Protein AF-0000000080838861 (afdb_homodimer)

Solvent-accessible surface area (backbone atoms only — not comparable to full-atom values): 14571 Å² total; per-residue (Å²): 122,28,62,62,46,69,71,53,50,50,55,51,63,45,64,79,48,89,88,51,95,32,28,36,65,26,35,39,19,26,28,39,94,88,62,34,27,37,66,49,78,36,60,57,36,41,84,70,54,59,41,30,36,32,30,61,34,64,71,73,43,66,65,53,54,21,37,75,73,62,28,35,34,16,38,34,40,64,42,77,89,74,45,32,35,37,32,34,33,30,46,51,44,83,26,75,56,59,70,61,22,53,50,42,46,61,65,23,63,98,74,53,73,78,48,64,28,18,36,44,33,41,38,55,40,36,25,34,46,32,71,62,96,59,38,68,37,74,73,102,122,28,63,62,45,71,71,52,51,50,55,51,62,44,65,79,49,89,90,50,95,36,28,34,65,25,35,40,20,25,27,40,94,88,61,34,29,37,64,48,77,35,60,57,34,40,82,69,54,57,42,29,37,34,30,60,34,65,71,72,43,67,65,54,51,21,36,75,72,63,28,34,35,17,40,33,40,63,43,77,92,72,46,31,34,38,32,32,33,29,46,51,45,82,26,76,57,59,70,62,21,54,51,42,46,60,66,23,62,97,75,52,72,77,48,65,28,18,37,44,34,38,38,56,39,36,24,34,47,30,70,63,95,59,37,69,37,75,73,103

Foldseek 3Di:
DQWQDPVQQCQFQCAPDPPQLTRWWKKKWWAAPVRDIDIDTFSQWDDPDGFKIKGFAAPCDRRVVRLVVPIKMKMKTDDPVQQWIKIFIFHKDWAQDDDQLVVNQVSCVPPHDRGRTMMMTGGDWMAICRPDPRHGPTDD/DQWQDPVQQCQFQCAPDPPQLTRWWKKKWWAAPVRDIDIDIFSQWDDPDGFKIKGFAAPCDRRVVRLVVPIKMKMKTDDPVQQWIKIFIFHKDWAQDDDQLVVNQVSCVPPHDRGNTMMMTGGDWMAICRPDPRHGPTDD

Sequence (280 aa):
MAKLTDAIKDLILNPVKEGAWTAQLGWIATVREDGAPNIGPKRSCRIYDDATLIWNENTAGEIMKDIERGSKVAVAFANWDKLDGYRFVGTAEVHKEGKYYDEVVEWAKGKMGAPKAAIVFHIEEVYTLKSGPNAGKRIDMAKLTDAIKDLILNPVKEGAWTAQLGWIATVREDGAPNIGPKRSCRIYDDATLIWNENTAGEIMKDIERGSKVAVAFANWDKLDGYRFVGTAEVHKEGKYYDEVVEWAKGKMGAPKAAIVFHIEEVYTLKSGPNAGKRID

Organism: Fusobacterium vincentii (NCBI:txid155615)

Secondary structure (DSSP, 8-state):
-----HHHHHHHTS-SSTT-SSSS-EEEEEE-TTS-EEEEEETT-EEEETTEEEEEESS--HHHHHHHTT--EEEEEEETTTTEEEEEEEEEEEESSSHHHHHHHHHHTTTSSPPSEEEEEEEEEEEE--SSTTTT-B--/-----HHHHHHHTS--STT-SSSS-EEEEEE-TTS-EEEEEETT-EEEETTEEEEEE-S--HHHHHHHTT--EEEEEEETTTTEEEEEEEEEEEESSSHHHHHHHHHHTTTSSPPSEEEEEEEEEEEE--SSTTTT-B--

Structure (mmCIF, N/CA/C/O backbone):
data_AF-0000000080838861-model_v1
#
loop_
_entity.id
_entity.typ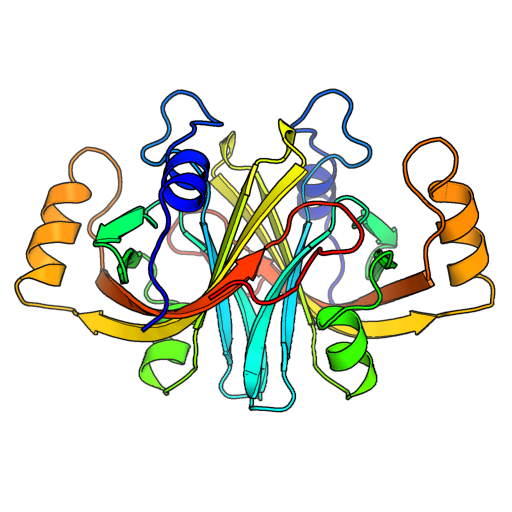e
_entity.pdbx_description
1 polymer "Pyridoxamine 5'-phosphate oxidase family protein"
#
loop_
_atom_site.group_PDB
_atom_site.id
_atom_site.type_symbol
_atom_site.label_atom_id
_atom_site.label_alt_id
_atom_site.label_comp_id
_atom_site.label_asym_id
_atom_site.label_entity_id
_atom_site.label_seq_id
_atom_site.pdbx_PDB_ins_code
_atom_site.Cartn_x
_atom_site.Cartn_y
_atom_site.Cartn_z
_atom_site.occupancy
_atom_site.B_iso_or_equiv
_atom_site.auth_seq_id
_atom_site.auth_comp_id
_atom_site.auth_asym_id
_atom_site.auth_atom_id
_atom_site.pdbx_PDB_model_num
ATOM 1 N N . MET A 1 1 ? -20.797 11.898 1.152 1 65.44 1 MET A N 1
ATOM 2 C CA . MET A 1 1 ? -19.375 11.703 1.479 1 65.44 1 MET A CA 1
ATOM 3 C C . MET A 1 1 ? -19.188 10.453 2.338 1 65.44 1 MET A C 1
ATOM 5 O O . MET A 1 1 ? -19.969 10.211 3.262 1 65.44 1 MET A O 1
ATOM 9 N N . ALA A 1 2 ? -18.281 9.516 1.866 1 80.88 2 ALA A N 1
ATOM 10 C CA . ALA A 1 2 ? -18.078 8.289 2.637 1 80.88 2 ALA A CA 1
ATOM 11 C C . ALA A 1 2 ? -17.453 8.586 3.996 1 80.88 2 ALA A C 1
ATOM 13 O O . ALA A 1 2 ? -16.609 9.484 4.113 1 80.88 2 ALA A O 1
ATOM 14 N N . LYS A 1 3 ? -18.109 8.023 4.992 1 87.25 3 LYS A N 1
ATOM 15 C CA . LYS A 1 3 ? -17.641 8.297 6.344 1 87.25 3 LYS A CA 1
ATOM 16 C C . LYS A 1 3 ? -17 7.051 6.961 1 87.25 3 LYS A C 1
ATOM 18 O O . LYS A 1 3 ? -17.391 5.926 6.637 1 87.25 3 LYS A O 1
ATOM 23 N N . LEU A 1 4 ? -16.109 7.391 7.91 1 95.94 4 LEU A N 1
ATOM 24 C CA . LEU A 1 4 ? -15.5 6.324 8.695 1 95.94 4 LEU A CA 1
ATOM 25 C C . LEU A 1 4 ? -16.484 5.773 9.719 1 95.94 4 LEU A C 1
ATOM 27 O O . LEU A 1 4 ? -16.859 6.473 10.664 1 95.94 4 LEU A O 1
ATOM 31 N N . THR A 1 5 ? -16.859 4.578 9.539 1 95.38 5 THR A N 1
ATOM 32 C CA . THR A 1 5 ? -17.719 3.916 10.508 1 95.38 5 THR A CA 1
ATOM 33 C C . THR A 1 5 ? -16.938 3.555 11.766 1 95.38 5 THR A C 1
ATOM 35 O O . THR A 1 5 ? -15.711 3.637 11.789 1 95.38 5 THR A O 1
ATOM 38 N N . ASP A 1 6 ? -17.672 3.15 12.773 1 95.75 6 ASP A N 1
ATOM 39 C CA . ASP A 1 6 ? -17.016 2.729 14.008 1 95.75 6 ASP A CA 1
ATOM 40 C C . ASP A 1 6 ? -16.109 1.527 13.766 1 95.75 6 ASP A C 1
ATOM 42 O O . ASP A 1 6 ? -15.023 1.435 14.352 1 95.75 6 ASP A O 1
ATOM 46 N N . ALA A 1 7 ? -16.547 0.617 12.938 1 94.75 7 ALA A N 1
ATOM 47 C CA . ALA A 1 7 ? -15.75 -0.564 12.625 1 94.75 7 ALA A CA 1
ATOM 48 C C . ALA A 1 7 ? -14.43 -0.172 11.969 1 94.75 7 ALA A C 1
ATOM 50 O O . ALA A 1 7 ? -13.383 -0.751 12.273 1 94.75 7 ALA A O 1
ATOM 51 N N . ILE A 1 8 ? -14.492 0.825 11.102 1 96.94 8 ILE A N 1
ATOM 52 C CA . ILE A 1 8 ? -13.305 1.302 10.414 1 96.94 8 ILE A CA 1
ATOM 53 C C . ILE A 1 8 ? -12.359 1.977 11.406 1 96.94 8 ILE A C 1
ATOM 55 O O . ILE A 1 8 ? -11.164 1.672 11.445 1 96.94 8 ILE A O 1
ATOM 59 N N . LYS A 1 9 ? -12.93 2.867 12.188 1 97.5 9 LYS A N 1
ATOM 60 C CA . LYS A 1 9 ? -12.117 3.559 13.18 1 97.5 9 LYS A CA 1
ATOM 61 C C . LYS A 1 9 ? -11.477 2.57 14.148 1 97.5 9 LYS A C 1
ATOM 63 O O . LYS A 1 9 ? -10.305 2.709 14.5 1 97.5 9 LYS A O 1
ATOM 68 N N . ASP A 1 10 ? -12.266 1.549 14.562 1 96.25 10 ASP A N 1
ATOM 69 C CA . ASP A 1 10 ? -11.758 0.53 15.484 1 96.25 10 ASP A CA 1
ATOM 70 C C . ASP A 1 10 ? -10.547 -0.185 14.898 1 96.25 10 ASP A C 1
ATOM 72 O O . ASP A 1 10 ? -9.57 -0.449 15.602 1 96.25 10 ASP A O 1
ATOM 76 N N . LEU A 1 11 ? -10.609 -0.462 13.648 1 96.12 11 LEU A N 1
ATOM 77 C CA . LEU A 1 11 ? -9.5 -1.167 13.008 1 96.12 11 LEU A CA 1
ATOM 78 C C . LEU A 1 11 ? -8.266 -0.274 12.93 1 96.12 11 LEU A C 1
ATOM 80 O O . LEU A 1 11 ? -7.164 -0.701 13.266 1 96.12 11 LEU A O 1
ATOM 84 N N . ILE A 1 12 ? -8.477 0.98 12.477 1 96.62 12 ILE A N 1
ATOM 85 C CA . ILE A 1 12 ? -7.359 1.898 12.289 1 96.62 12 ILE A CA 1
ATOM 86 C C . ILE A 1 12 ? -6.68 2.178 13.625 1 96.62 12 ILE A C 1
ATOM 88 O O . ILE A 1 12 ? -5.457 2.316 13.695 1 96.62 12 ILE A O 1
ATOM 92 N N . LEU A 1 13 ? -7.453 2.107 14.703 1 95.38 13 LEU A N 1
ATOM 93 C CA . LEU A 1 13 ? -6.953 2.486 16.016 1 95.38 13 LEU A CA 1
ATOM 94 C C . LEU A 1 13 ? -6.48 1.261 16.797 1 95.38 13 LEU A C 1
ATOM 96 O O . LEU A 1 13 ? -6 1.383 17.922 1 95.38 13 LEU A O 1
ATOM 100 N N . ASN A 1 14 ? -6.613 0.073 16.234 1 94.25 14 ASN A N 1
ATOM 101 C CA . ASN A 1 14 ? -6.117 -1.143 16.875 1 94.25 14 ASN A CA 1
ATOM 102 C C . ASN A 1 14 ? -4.613 -1.306 16.672 1 94.25 14 ASN A C 1
ATOM 104 O O . ASN A 1 14 ? -4.156 -1.628 15.57 1 94.25 14 ASN A O 1
ATOM 108 N N . PRO A 1 15 ? -3.883 -1.155 17.75 1 91.44 15 PRO A N 1
ATOM 109 C CA . PRO A 1 15 ? -2.428 -1.162 17.578 1 91.44 15 PRO A CA 1
ATOM 110 C C . PRO A 1 15 ? -1.883 -2.535 17.188 1 91.44 15 PRO A C 1
ATOM 112 O O . PRO A 1 15 ? -2.326 -3.553 17.734 1 91.44 15 PRO A O 1
ATOM 115 N N . VAL A 1 16 ? -0.925 -2.477 16.25 1 86.44 16 VAL A N 1
ATOM 116 C CA . VAL A 1 16 ? -0.304 -3.727 15.82 1 86.44 16 VAL A CA 1
ATOM 117 C C . VAL A 1 16 ? 1.189 -3.697 16.141 1 86.44 16 VAL A C 1
ATOM 119 O O . VAL A 1 16 ? 1.889 -4.695 15.953 1 86.44 16 VAL A O 1
ATOM 122 N N . LYS A 1 17 ? 1.625 -2.535 16.641 1 85.94 17 LYS A N 1
ATOM 123 C CA . LYS A 1 17 ? 3.025 -2.35 17.016 1 85.94 17 LYS A CA 1
ATOM 124 C C . LYS A 1 17 ? 3.154 -1.522 18.297 1 85.94 17 LYS A C 1
ATOM 126 O O . LYS A 1 17 ? 2.684 -0.385 18.344 1 85.94 17 LYS A O 1
ATOM 131 N N . GLU A 1 18 ? 3.836 -2.143 19.156 1 85.06 18 GLU A N 1
ATOM 132 C CA . GLU A 1 18 ? 4.051 -1.436 20.406 1 85.06 18 GLU A CA 1
ATOM 133 C C . GLU A 1 18 ? 4.953 -0.22 20.219 1 85.06 18 GLU A C 1
ATOM 135 O O . GLU A 1 18 ? 5.965 -0.298 19.516 1 85.06 18 GLU A O 1
ATOM 140 N N . GLY A 1 19 ? 4.496 0.902 20.734 1 85.56 19 GLY A N 1
ATOM 141 C CA . GLY A 1 19 ? 5.344 2.082 20.734 1 85.56 19 GLY A CA 1
ATOM 142 C C . GLY A 1 19 ? 5.207 2.914 19.469 1 85.56 19 GLY A C 1
ATOM 143 O O . GLY A 1 19 ? 5.809 3.982 19.344 1 85.56 19 GLY A O 1
ATOM 144 N N . ALA A 1 20 ? 4.43 2.381 18.578 1 88.69 20 ALA A N 1
ATOM 145 C CA . ALA A 1 20 ? 4.238 3.139 17.344 1 88.69 20 ALA A CA 1
ATOM 146 C C . ALA A 1 20 ? 3.396 4.387 17.594 1 88.69 20 ALA A C 1
ATOM 148 O O . ALA A 1 20 ? 2.533 4.398 18.469 1 88.69 20 ALA A O 1
ATOM 149 N N . TRP A 1 21 ? 3.66 5.453 16.734 1 89.56 21 TRP A N 1
ATOM 150 C CA . TRP A 1 21 ? 2.965 6.73 16.875 1 89.56 21 TRP A CA 1
ATOM 151 C C . TRP A 1 21 ? 1.509 6.605 16.438 1 89.56 21 TRP A C 1
ATOM 153 O O . TRP A 1 21 ? 0.652 7.367 16.891 1 89.56 21 TRP A O 1
ATOM 163 N N . THR A 1 22 ? 1.341 5.707 15.469 1 90.19 22 THR A N 1
ATOM 164 C CA . THR A 1 22 ? 0.002 5.363 15 1 90.19 22 THR A CA 1
ATOM 165 C C . THR A 1 22 ? -0.257 3.865 15.156 1 90.19 22 THR A C 1
ATOM 167 O O . THR A 1 22 ? 0.682 3.078 15.289 1 90.19 22 THR A O 1
ATOM 170 N N . ALA A 1 23 ? -1.536 3.518 15.156 1 90.38 23 ALA A N 1
ATOM 171 C CA . ALA A 1 23 ? -1.93 2.15 15.492 1 90.38 23 ALA A CA 1
ATOM 172 C C . ALA A 1 23 ? -1.695 1.21 14.312 1 90.38 23 ALA A C 1
ATOM 174 O O . ALA A 1 23 ? -1.463 0.014 14.5 1 90.38 23 ALA A O 1
ATOM 175 N N . GLN A 1 24 ? -1.814 1.727 13.094 1 94.12 24 GLN A N 1
ATOM 176 C CA . GLN A 1 24 ? -1.589 0.979 11.859 1 94.12 24 GLN A CA 1
ATOM 177 C C . GLN A 1 24 ? -0.676 1.747 10.906 1 94.12 24 GLN A C 1
ATOM 179 O O . GLN A 1 24 ? -0.604 2.977 10.969 1 94.12 24 GLN A O 1
ATOM 184 N N . LEU A 1 25 ? 0.075 1.014 10.164 1 95.94 25 LEU A N 1
ATOM 185 C CA 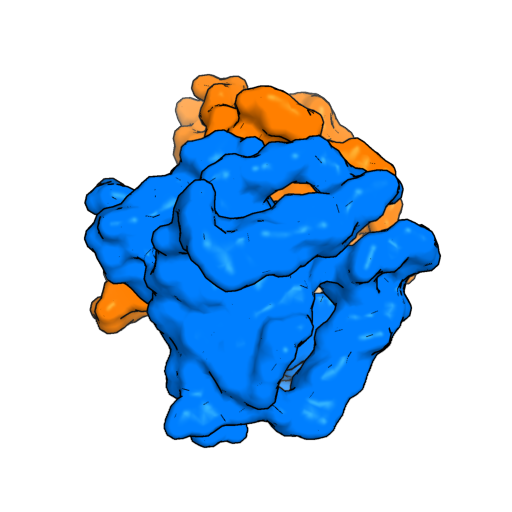. LEU A 1 25 ? 0.827 1.638 9.078 1 95.94 25 LEU A CA 1
ATOM 186 C C . LEU A 1 25 ? -0.084 1.955 7.898 1 95.94 25 LEU A C 1
ATOM 188 O O . LEU A 1 25 ? -0.738 1.061 7.355 1 95.94 25 LEU A O 1
ATOM 192 N N . GLY A 1 26 ? -0.225 3.193 7.555 1 97.88 26 GLY A N 1
ATOM 193 C CA . GLY A 1 26 ? -0.984 3.588 6.379 1 97.88 26 GLY A CA 1
ATOM 194 C C . GLY A 1 26 ? -0.19 3.475 5.094 1 97.88 26 GLY A C 1
ATOM 195 O O . GLY A 1 26 ? 0.998 3.805 5.059 1 97.88 26 GLY A O 1
ATOM 196 N N . TRP A 1 27 ? -0.816 2.988 4.078 1 98.75 27 TRP A N 1
ATOM 197 C CA . TRP A 1 27 ? -0.228 2.912 2.744 1 98.75 27 TRP A CA 1
ATOM 198 C C . TRP A 1 27 ? -0.948 3.846 1.776 1 98.75 27 TRP A C 1
ATOM 200 O O . TRP A 1 27 ? -2.18 3.885 1.742 1 98.75 27 TRP A O 1
ATOM 210 N N . ILE A 1 28 ? -0.148 4.629 1.04 1 98.88 28 ILE A N 1
ATOM 211 C CA . ILE A 1 28 ? -0.683 5.641 0.136 1 98.88 28 ILE A CA 1
ATOM 212 C C . ILE A 1 28 ? -0.301 5.301 -1.303 1 98.88 28 ILE A C 1
ATOM 214 O O . ILE A 1 28 ? 0.853 4.965 -1.583 1 98.88 28 ILE A O 1
ATOM 218 N N . ALA A 1 29 ? -1.287 5.359 -2.166 1 98.94 29 ALA A N 1
ATOM 219 C CA . ALA A 1 29 ? -1.026 5.219 -3.598 1 98.94 29 ALA A CA 1
ATOM 220 C C . ALA A 1 29 ? -1.502 6.453 -4.363 1 98.94 29 ALA A C 1
ATOM 222 O O . ALA A 1 29 ? -2.545 7.023 -4.043 1 98.94 29 ALA A O 1
ATOM 223 N N . THR A 1 30 ? -0.732 6.875 -5.309 1 98.94 30 THR A N 1
ATOM 224 C CA . THR A 1 30 ? -1.047 7.957 -6.238 1 98.94 30 THR A CA 1
ATOM 225 C C . THR A 1 30 ? -0.729 7.543 -7.672 1 98.94 30 THR A C 1
ATOM 227 O O . THR A 1 30 ? -0.265 6.43 -7.918 1 98.94 30 THR A O 1
ATOM 230 N N . VAL A 1 31 ? -1.1 8.398 -8.625 1 98.88 31 VAL A N 1
ATOM 231 C CA . VAL A 1 31 ? -0.756 8.195 -10.031 1 98.88 31 VAL A CA 1
ATOM 232 C C . VAL A 1 31 ? 0.298 9.211 -10.461 1 98.88 31 VAL A C 1
ATOM 234 O O . VAL A 1 31 ? 0.086 10.422 -10.344 1 98.88 31 VAL A O 1
ATOM 237 N N . ARG A 1 32 ? 1.379 8.688 -10.938 1 98.75 32 ARG A N 1
ATOM 238 C CA . ARG A 1 32 ? 2.488 9.516 -11.391 1 98.75 32 ARG A CA 1
ATOM 239 C C . ARG A 1 32 ? 2.111 10.297 -12.648 1 98.75 32 ARG A C 1
ATOM 241 O O . ARG A 1 32 ? 1.1 10 -13.289 1 98.75 32 ARG A O 1
ATOM 248 N N . GLU A 1 33 ? 3.018 11.242 -12.961 1 98 33 GLU A N 1
ATOM 249 C CA . GLU A 1 33 ? 2.854 12.039 -14.172 1 98 33 GLU A CA 1
ATOM 250 C C . GLU A 1 33 ? 2.861 11.148 -15.414 1 98 33 GLU A C 1
ATOM 252 O O . GLU A 1 33 ? 2.139 11.422 -16.375 1 98 33 GLU A O 1
ATOM 257 N N . ASP A 1 34 ? 3.623 10.07 -15.391 1 97.88 34 ASP A N 1
ATOM 258 C CA . ASP A 1 34 ? 3.74 9.195 -16.547 1 97.88 34 ASP A CA 1
ATOM 259 C C . ASP A 1 34 ? 2.607 8.172 -16.594 1 97.88 34 ASP A C 1
ATOM 261 O O . ASP A 1 34 ? 2.607 7.262 -17.422 1 97.88 34 ASP A O 1
ATOM 265 N N . GLY A 1 35 ? 1.682 8.258 -15.609 1 98.06 35 GLY A N 1
ATOM 266 C CA . GLY A 1 35 ? 0.511 7.398 -15.602 1 98.06 35 GLY A CA 1
ATOM 267 C C . GLY A 1 35 ? 0.702 6.141 -14.773 1 98.06 35 GLY A C 1
ATOM 268 O O . GLY A 1 35 ? -0.243 5.375 -14.57 1 98.06 35 GLY A O 1
ATOM 269 N N . ALA A 1 36 ? 1.92 5.902 -14.258 1 98.5 36 ALA A N 1
ATOM 270 C CA . ALA A 1 36 ? 2.188 4.719 -13.445 1 98.5 36 ALA A CA 1
ATOM 271 C C . ALA A 1 36 ? 1.729 4.926 -12.008 1 98.5 36 ALA A C 1
ATOM 273 O O . ALA A 1 36 ? 1.657 6.062 -11.531 1 98.5 36 ALA A O 1
ATOM 274 N N . PRO A 1 37 ? 1.385 3.826 -11.375 1 98.88 37 PRO A N 1
ATOM 275 C CA . PRO A 1 37 ? 1.09 3.957 -9.953 1 98.88 37 PRO A CA 1
ATOM 276 C C . PRO A 1 37 ? 2.34 4.207 -9.109 1 98.88 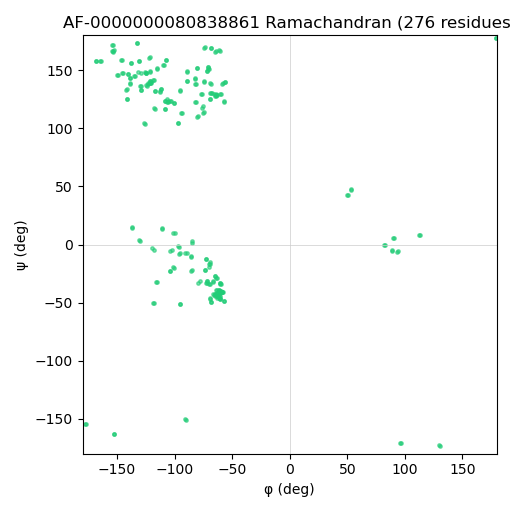37 PRO A C 1
ATOM 278 O O . PRO A 1 37 ? 3.445 3.838 -9.516 1 98.88 37 PRO A O 1
ATOM 281 N N . ASN A 1 38 ? 2.176 4.914 -8.047 1 98.81 38 ASN A N 1
ATOM 282 C CA . ASN A 1 38 ? 3.137 5.086 -6.965 1 98.81 38 ASN A CA 1
ATOM 283 C C . ASN A 1 38 ? 2.562 4.633 -5.625 1 98.81 38 ASN A C 1
ATOM 285 O O . ASN A 1 38 ? 1.348 4.676 -5.422 1 98.81 38 ASN A O 1
ATOM 289 N N . ILE A 1 39 ? 3.428 4.133 -4.75 1 98.88 39 ILE A N 1
ATOM 290 C CA . ILE A 1 39 ? 2.949 3.639 -3.461 1 98.88 39 ILE A CA 1
ATOM 291 C C . ILE A 1 39 ? 4.031 3.828 -2.4 1 98.88 39 ILE A C 1
ATOM 293 O O . ILE A 1 39 ? 5.223 3.705 -2.691 1 98.88 39 ILE A O 1
ATOM 297 N N . GLY A 1 40 ? 3.637 4.098 -1.198 1 98.12 40 GLY A N 1
ATOM 298 C CA . GLY A 1 40 ? 4.555 4.148 -0.072 1 98.12 40 GLY A CA 1
ATOM 299 C C . GLY A 1 40 ? 3.85 4.207 1.27 1 98.12 40 GLY A C 1
ATOM 300 O O . GLY A 1 40 ? 2.686 4.605 1.349 1 98.12 40 GLY A O 1
ATOM 301 N N . PRO A 1 41 ? 4.555 3.816 2.262 1 97.31 41 PRO A N 1
ATOM 302 C CA . PRO A 1 41 ? 3.994 3.865 3.615 1 97.31 41 PRO A CA 1
ATOM 303 C C . PRO A 1 41 ? 4.102 5.25 4.25 1 97.31 41 PRO A C 1
ATOM 305 O O . PRO A 1 41 ? 5.043 5.996 3.961 1 97.31 41 PRO A O 1
ATOM 308 N N . LYS A 1 42 ? 3.088 5.66 5.008 1 96.56 42 LYS A N 1
ATOM 309 C CA . LYS A 1 42 ? 3.09 6.867 5.832 1 96.56 42 LYS A CA 1
ATOM 310 C C . LYS A 1 42 ? 2.732 6.543 7.281 1 96.56 42 LYS A C 1
ATOM 312 O O . LYS A 1 42 ? 1.557 6.379 7.613 1 96.56 42 LYS A O 1
ATOM 317 N N . ARG A 1 43 ? 3.742 6.508 8.211 1 94.81 43 ARG A N 1
ATOM 318 C CA . ARG A 1 43 ? 3.541 6.121 9.609 1 94.81 43 ARG A CA 1
ATOM 319 C C . ARG A 1 43 ? 2.748 7.184 10.359 1 94.81 43 ARG A C 1
ATOM 321 O O . ARG A 1 43 ? 2.254 6.93 11.461 1 94.81 43 ARG A O 1
ATOM 328 N N . SER A 1 44 ? 2.682 8.375 9.781 1 97.12 44 SER A N 1
ATOM 329 C CA . SER A 1 44 ? 1.985 9.469 10.461 1 97.12 44 SER A CA 1
ATOM 330 C C . SER A 1 44 ? 0.517 9.523 10.055 1 97.12 44 SER A C 1
ATOM 332 O O . SER A 1 44 ? -0.248 10.328 10.578 1 97.12 44 SER A O 1
ATOM 334 N N . CYS A 1 45 ? 0.094 8.727 9.078 1 98.31 45 CYS A N 1
ATOM 335 C CA . CYS A 1 45 ? -1.284 8.781 8.602 1 98.31 45 CYS A CA 1
ATOM 336 C C . CYS A 1 45 ? -2.258 8.367 9.695 1 98.31 45 CYS A C 1
ATOM 338 O O . CYS A 1 45 ? -2.072 7.332 10.344 1 98.31 45 CYS A O 1
ATOM 340 N N . ARG A 1 46 ? -3.221 9.242 9.859 1 98.31 46 ARG A N 1
ATOM 341 C CA . ARG A 1 46 ? -4.145 9.023 10.969 1 98.31 46 ARG A CA 1
ATOM 342 C C . ARG A 1 46 ? -5.5 9.664 10.688 1 98.31 46 ARG A C 1
ATOM 344 O O . ARG A 1 46 ? -5.629 10.469 9.766 1 98.31 46 ARG A O 1
ATOM 351 N N . ILE A 1 47 ? -6.473 9.258 11.539 1 98.44 47 ILE A N 1
ATOM 352 C CA . ILE A 1 47 ? -7.812 9.82 11.453 1 98.44 47 ILE A CA 1
ATOM 353 C C . ILE A 1 47 ? -7.797 11.281 11.898 1 98.44 47 ILE A C 1
ATOM 355 O O . ILE A 1 47 ? -7.227 11.609 12.945 1 98.44 47 ILE A O 1
ATOM 359 N N . TYR A 1 48 ? -8.289 12.188 11.031 1 98.31 48 TYR A N 1
ATOM 360 C CA . TYR A 1 48 ? -8.469 13.586 11.406 1 98.31 48 TYR A CA 1
ATOM 361 C C . TYR A 1 48 ? -9.891 13.844 11.875 1 98.31 48 TYR A C 1
ATOM 363 O O . TYR A 1 48 ? -10.102 14.422 12.945 1 98.31 48 TYR A O 1
ATOM 371 N N . ASP A 1 49 ? -10.859 13.422 11.062 1 96.94 49 ASP A N 1
ATOM 372 C CA . ASP A 1 49 ? -12.273 13.414 11.43 1 96.94 49 ASP A CA 1
ATOM 373 C C . ASP A 1 49 ? -13.023 12.328 10.664 1 96.94 49 ASP A C 1
ATOM 375 O O . ASP A 1 49 ? -12.414 11.438 10.062 1 96.94 49 ASP A O 1
ATOM 379 N N . ASP A 1 50 ? -14.359 12.336 10.562 1 95.75 50 ASP A N 1
ATOM 380 C CA . ASP A 1 50 ? -15.164 11.211 10.086 1 95.75 50 ASP A CA 1
ATOM 381 C C . ASP A 1 50 ? -15.008 11.023 8.578 1 95.75 50 ASP A C 1
ATOM 383 O O . ASP A 1 50 ? -15.398 9.992 8.031 1 95.75 50 ASP A O 1
ATOM 387 N N . ALA A 1 51 ? -14.438 11.969 7.883 1 97.38 51 ALA A N 1
ATOM 388 C CA . ALA A 1 51 ? -14.344 11.867 6.426 1 97.38 51 ALA A CA 1
ATOM 389 C C . ALA A 1 51 ? -12.969 12.289 5.934 1 97.38 51 ALA A C 1
ATOM 391 O O . ALA A 1 51 ? -12.781 12.562 4.746 1 97.38 51 ALA A O 1
ATOM 392 N N . THR A 1 52 ? -11.977 12.375 6.918 1 98.25 52 THR A N 1
ATOM 393 C CA . THR A 1 52 ? -10.688 12.953 6.574 1 98.25 52 THR A CA 1
ATOM 394 C C . THR A 1 52 ? -9.555 12.203 7.277 1 98.25 52 THR A C 1
ATOM 396 O O . THR A 1 52 ? -9.664 11.867 8.453 1 98.25 52 THR A O 1
ATOM 399 N N . LEU A 1 53 ? -8.57 11.891 6.57 1 98.69 53 LEU A N 1
ATOM 400 C CA . LEU A 1 53 ? -7.289 11.484 7.125 1 98.69 53 LEU A CA 1
ATOM 401 C C . LEU A 1 53 ? -6.242 12.578 6.941 1 98.69 53 LEU A C 1
ATOM 403 O O . LEU A 1 53 ? -6.398 13.453 6.09 1 98.69 53 LEU A O 1
ATOM 407 N N . ILE A 1 54 ? -5.219 12.531 7.742 1 98.88 54 ILE A N 1
ATOM 408 C CA . ILE A 1 54 ? -4.133 13.5 7.637 1 98.88 54 ILE A CA 1
ATOM 409 C C . ILE A 1 54 ? -2.795 12.797 7.863 1 98.88 54 ILE A C 1
ATOM 411 O O . ILE A 1 54 ? -2.725 11.797 8.586 1 98.88 54 ILE A O 1
ATOM 415 N N . TRP A 1 55 ? -1.699 13.219 7.211 1 98.69 55 TRP A N 1
ATOM 416 C CA . TRP A 1 55 ? -0.362 12.734 7.539 1 98.69 55 TRP A CA 1
ATOM 417 C C . TRP A 1 55 ? 0.679 13.836 7.34 1 98.69 55 TRP A C 1
ATOM 419 O O . TRP A 1 55 ? 0.393 14.859 6.723 1 98.69 55 TRP A O 1
ATOM 429 N N . ASN A 1 56 ? 1.763 13.641 7.996 1 98.44 56 ASN A N 1
ATOM 430 C CA . ASN A 1 56 ? 2.943 14.492 7.852 1 98.44 56 ASN A CA 1
ATOM 431 C C . ASN A 1 56 ? 3.77 14.094 6.629 1 98.44 56 ASN A C 1
ATOM 433 O O . ASN A 1 56 ? 4.16 12.938 6.488 1 98.44 56 ASN A O 1
ATOM 437 N N . GLU A 1 57 ? 3.973 15.07 5.738 1 97.38 57 GLU A N 1
ATOM 438 C CA . GLU A 1 57 ? 4.875 14.836 4.613 1 97.38 57 GLU A CA 1
ATOM 439 C C . GLU A 1 57 ? 6.281 15.336 4.922 1 97.38 57 GLU A C 1
ATOM 441 O O . GLU A 1 57 ? 6.52 16.547 4.992 1 97.38 57 GLU A O 1
ATOM 446 N N . ASN A 1 58 ? 7.211 14.352 5.02 1 94.94 58 ASN A N 1
ATOM 447 C CA . ASN A 1 58 ? 8.555 14.727 5.461 1 94.94 58 ASN A CA 1
ATOM 448 C C . ASN A 1 58 ? 9.539 14.758 4.293 1 94.94 58 ASN A C 1
ATOM 450 O O . ASN A 1 58 ? 10.57 15.422 4.371 1 94.94 58 ASN A O 1
ATOM 454 N N . THR A 1 59 ? 9.258 14.062 3.234 1 93 59 THR A N 1
ATOM 455 C CA . THR A 1 59 ? 10.234 13.914 2.164 1 93 59 THR A CA 1
ATOM 456 C C . THR A 1 59 ? 9.922 14.859 1.009 1 93 59 THR A C 1
ATOM 458 O O . THR A 1 59 ? 10.805 15.18 0.209 1 93 59 THR A O 1
ATOM 461 N N . ALA A 1 60 ? 8.727 15.336 0.907 1 95.19 60 ALA A N 1
ATOM 462 C CA . ALA A 1 60 ? 8.25 16.078 -0.257 1 95.19 60 ALA A CA 1
ATOM 463 C C . ALA A 1 60 ? 8.555 15.328 -1.55 1 95.19 60 ALA A C 1
ATOM 465 O O . ALA A 1 60 ? 9.047 15.914 -2.516 1 95.19 60 ALA A O 1
ATOM 466 N N . GLY A 1 61 ? 8.32 14.023 -1.489 1 95.56 61 GLY A N 1
ATOM 467 C CA . GLY A 1 61 ? 8.68 13.156 -2.602 1 95.56 61 GLY A CA 1
ATOM 468 C C . GLY A 1 61 ? 7.57 12.992 -3.619 1 95.56 61 GLY A C 1
ATOM 469 O O . GLY A 1 61 ? 6.82 13.938 -3.883 1 95.56 61 GLY A O 1
ATOM 470 N N . GLU A 1 62 ? 7.504 11.906 -4.281 1 97.31 62 GLU A N 1
ATOM 471 C CA . GLU A 1 62 ? 6.648 11.672 -5.441 1 97.31 62 GLU A CA 1
ATOM 472 C C . GLU A 1 62 ? 5.172 11.766 -5.066 1 97.31 62 GLU A C 1
ATOM 474 O O . GLU A 1 62 ? 4.367 12.305 -5.828 1 97.31 62 GLU A O 1
ATOM 479 N N . ILE A 1 63 ? 4.793 11.258 -3.883 1 98 63 ILE A N 1
ATOM 480 C CA . ILE A 1 63 ? 3.393 11.281 -3.473 1 98 63 ILE A CA 1
ATOM 481 C C . ILE A 1 63 ? 2.904 12.727 -3.404 1 98 63 ILE A C 1
ATOM 483 O O . ILE A 1 63 ? 1.844 13.055 -3.943 1 98 63 ILE A O 1
ATOM 487 N N . MET A 1 64 ? 3.686 13.562 -2.797 1 98.31 64 MET A N 1
ATOM 488 C CA . MET A 1 64 ? 3.283 14.961 -2.701 1 98.31 64 MET A CA 1
ATOM 489 C C . MET A 1 64 ? 3.225 15.602 -4.082 1 98.31 64 MET A C 1
ATOM 491 O O . MET A 1 64 ? 2.287 16.344 -4.387 1 98.31 64 MET A O 1
ATOM 495 N N . LYS A 1 65 ? 4.191 15.336 -4.922 1 98.31 65 LYS A N 1
ATOM 496 C CA . LYS A 1 65 ? 4.215 15.883 -6.273 1 98.31 65 LYS A CA 1
ATOM 497 C C . LYS A 1 65 ? 2.996 15.43 -7.074 1 98.31 65 LYS A C 1
ATOM 499 O O . LYS A 1 65 ? 2.398 16.219 -7.809 1 98.31 65 LYS A O 1
ATOM 504 N N . ASP A 1 66 ? 2.668 14.164 -6.898 1 98.81 66 ASP A N 1
ATOM 505 C CA . ASP A 1 66 ? 1.507 13.625 -7.598 1 98.81 66 ASP A CA 1
ATOM 506 C C . ASP A 1 66 ? 0.225 14.328 -7.164 1 98.81 66 ASP A C 1
ATOM 508 O O . ASP A 1 66 ? -0.622 14.664 -7.996 1 98.81 66 ASP A O 1
ATOM 512 N N . ILE A 1 67 ? 0.1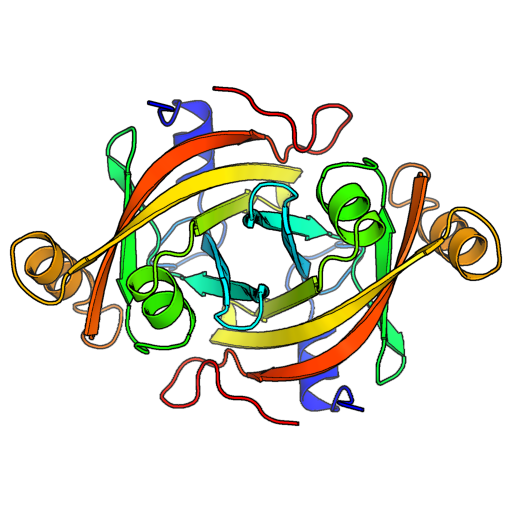09 14.508 -5.895 1 98.81 67 ILE A N 1
ATOM 513 C CA . ILE A 1 67 ? -1.064 15.18 -5.348 1 98.81 67 ILE A CA 1
ATOM 514 C C . ILE A 1 67 ? -1.141 16.609 -5.895 1 98.81 67 ILE A C 1
ATOM 516 O O . ILE A 1 67 ? -2.205 17.062 -6.324 1 98.81 67 ILE A O 1
ATOM 520 N N . GLU A 1 68 ? -0.049 17.266 -5.922 1 98.69 68 GLU A N 1
ATOM 521 C CA . GLU A 1 68 ? -0.01 18.641 -6.41 1 98.69 68 GLU A CA 1
ATOM 522 C C . GLU A 1 68 ? -0.363 18.719 -7.891 1 98.69 68 GLU A C 1
ATOM 524 O O . GLU A 1 68 ? -0.921 19.703 -8.359 1 98.69 68 GLU A O 1
ATOM 529 N N . ARG A 1 69 ? -0.104 17.656 -8.578 1 98.31 69 ARG A N 1
ATOM 530 C CA . ARG A 1 69 ? -0.399 17.609 -10.008 1 98.31 69 ARG A CA 1
ATOM 531 C C . ARG A 1 69 ? -1.845 17.188 -10.258 1 98.31 69 ARG A C 1
ATOM 533 O O . ARG A 1 69 ? -2.307 17.172 -11.398 1 98.31 69 ARG A O 1
ATOM 540 N N . GLY A 1 70 ? -2.508 16.734 -9.211 1 98.06 70 GLY A N 1
ATOM 541 C CA . GLY A 1 70 ? -3.936 16.484 -9.352 1 98.06 70 GLY A CA 1
ATOM 542 C C . GLY A 1 70 ? -4.297 15.023 -9.258 1 98.06 70 GLY A C 1
ATOM 543 O O . GLY A 1 70 ? -5.434 14.641 -9.539 1 98.06 70 GLY A O 1
ATOM 544 N N . SER A 1 71 ? -3.377 14.172 -8.906 1 98.69 71 SER A N 1
ATOM 545 C CA . SER A 1 71 ? -3.695 12.766 -8.703 1 98.69 71 SER A CA 1
ATOM 546 C C . SER A 1 71 ? -4.766 12.586 -7.633 1 98.69 71 SER A C 1
ATOM 548 O O . SER A 1 71 ? -4.707 13.211 -6.574 1 98.69 71 SER A O 1
ATOM 550 N N . LYS A 1 72 ? -5.73 11.625 -7.938 1 98.81 72 LYS A N 1
ATOM 551 C CA . LYS A 1 72 ? -6.441 11.039 -6.805 1 98.81 72 LYS A CA 1
ATOM 552 C C . LYS A 1 72 ? -5.496 10.25 -5.906 1 98.81 72 LYS A C 1
ATOM 554 O O . LYS A 1 72 ? -4.332 10.031 -6.258 1 98.81 72 LYS A O 1
ATOM 559 N N . VAL A 1 73 ?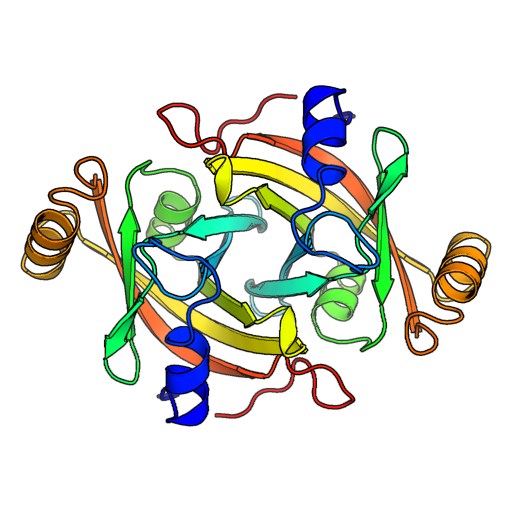 -6.02 9.953 -4.758 1 98.94 73 VAL A N 1
ATOM 560 C CA . VAL A 1 73 ? -5.219 9.25 -3.764 1 98.94 73 VAL A CA 1
ATOM 561 C C . VAL A 1 73 ? -5.992 8.039 -3.24 1 98.94 73 VAL A C 1
ATOM 563 O O . VAL A 1 73 ? -7.199 8.125 -3.012 1 98.94 73 VAL A O 1
ATOM 566 N N . ALA A 1 74 ? -5.363 6.93 -3.098 1 98.94 74 ALA A N 1
ATOM 567 C CA . ALA A 1 74 ? -5.879 5.793 -2.344 1 98.94 74 ALA A CA 1
ATOM 568 C C . ALA A 1 74 ? -5.066 5.562 -1.07 1 98.94 74 ALA A C 1
ATOM 570 O O . ALA A 1 74 ? -3.838 5.656 -1.086 1 98.94 74 ALA A O 1
ATOM 571 N N . VAL A 1 75 ? -5.703 5.359 0.021 1 98.88 75 VAL A N 1
ATOM 572 C CA . VAL A 1 75 ? -5.105 5.035 1.311 1 98.88 75 VAL A CA 1
ATOM 573 C C . VAL A 1 75 ? -5.637 3.695 1.807 1 98.88 75 VAL A C 1
ATOM 575 O O . VAL A 1 75 ? -6.832 3.414 1.693 1 98.88 75 VAL A O 1
ATOM 578 N N . ALA A 1 76 ? -4.781 2.879 2.377 1 98.75 76 ALA A N 1
ATOM 579 C CA . ALA A 1 76 ? -5.262 1.611 2.92 1 98.75 76 ALA A CA 1
ATOM 580 C C . ALA A 1 76 ? -4.594 1.302 4.258 1 98.75 76 ALA A C 1
ATOM 582 O O . ALA A 1 76 ? -3.434 1.649 4.477 1 98.75 76 ALA A O 1
ATOM 583 N N . PHE A 1 77 ? -5.363 0.745 5.098 1 98.25 77 PHE A N 1
ATOM 584 C CA . PHE A 1 77 ? -4.93 0.127 6.348 1 98.25 77 PHE A CA 1
ATOM 585 C C . PHE A 1 77 ? -5.328 -1.343 6.391 1 98.25 77 PHE A C 1
ATOM 587 O O . PHE A 1 77 ? -6.43 -1.704 5.973 1 98.25 77 PHE A O 1
ATOM 594 N N . ALA A 1 78 ? -4.434 -2.158 6.93 1 96.25 78 ALA A N 1
ATOM 595 C CA . ALA A 1 78 ? -4.781 -3.562 7.125 1 96.25 78 ALA A CA 1
ATOM 596 C C . ALA A 1 78 ? -4.27 -4.074 8.469 1 96.25 78 ALA A C 1
ATOM 598 O O . ALA A 1 78 ? -3.191 -3.676 8.914 1 96.25 78 ALA A O 1
ATOM 599 N N . ASN A 1 79 ? -5.078 -4.84 9.133 1 94.44 79 ASN A N 1
ATOM 600 C CA . ASN A 1 79 ? -4.66 -5.672 10.258 1 94.44 79 ASN A CA 1
ATOM 601 C C . ASN A 1 79 ? -4.387 -7.105 9.82 1 94.44 79 ASN A C 1
ATOM 603 O O . ASN A 1 79 ? -5.316 -7.879 9.586 1 94.44 79 ASN A O 1
ATOM 607 N N . TRP A 1 80 ? -3.119 -7.406 9.75 1 90.19 80 TRP A N 1
ATOM 608 C CA . TRP A 1 80 ? -2.709 -8.68 9.172 1 90.19 80 TRP A CA 1
ATOM 609 C C . TRP A 1 80 ? -3.16 -9.844 10.039 1 90.19 80 TRP A C 1
ATOM 611 O O . TRP A 1 80 ? -3.545 -10.898 9.531 1 90.19 80 TRP A O 1
ATOM 621 N N . ASP A 1 81 ? -3.217 -9.641 11.336 1 89.25 81 ASP A N 1
ATOM 622 C CA . ASP A 1 81 ? -3.621 -10.695 12.266 1 89.25 81 ASP A CA 1
ATOM 623 C C . ASP A 1 81 ? -5.105 -11.016 12.117 1 89.25 81 ASP A C 1
ATOM 625 O O . ASP A 1 81 ? -5.512 -12.172 12.227 1 89.25 81 ASP A O 1
ATOM 629 N N . LYS A 1 82 ? -5.816 -10.023 11.828 1 91.25 82 LYS A N 1
ATOM 630 C CA . LYS A 1 82 ? -7.266 -10.188 11.766 1 91.25 82 LYS A CA 1
ATOM 631 C C . LYS A 1 82 ? -7.727 -10.445 10.328 1 91.25 82 LYS A C 1
ATOM 633 O O . LYS A 1 82 ? -8.898 -10.758 10.094 1 91.25 82 LYS A O 1
ATOM 638 N N . LEU A 1 83 ? -6.801 -10.328 9.359 1 91.94 83 LEU A N 1
ATOM 639 C CA . LEU A 1 83 ? -7.105 -10.469 7.938 1 91.94 83 LEU A CA 1
ATOM 640 C C . LEU A 1 83 ? -8.25 -9.547 7.535 1 91.94 83 LEU A C 1
ATOM 642 O O . LEU A 1 83 ? -9.219 -9.992 6.914 1 91.94 83 LEU A O 1
ATOM 646 N N . ASP A 1 84 ? -8.094 -8.305 7.996 1 95.19 84 ASP A N 1
ATOM 647 C CA . ASP A 1 84 ? -9.086 -7.254 7.77 1 95.19 84 ASP A CA 1
ATOM 648 C C . ASP A 1 84 ? -8.414 -5.93 7.414 1 95.19 84 ASP A C 1
ATOM 650 O O . ASP A 1 84 ? -7.211 -5.762 7.629 1 95.19 84 ASP A O 1
ATOM 654 N N . GLY A 1 85 ? -9.164 -5.055 6.711 1 97.25 85 GLY A N 1
ATOM 655 C CA . GLY A 1 85 ? -8.641 -3.764 6.301 1 97.25 85 GLY A CA 1
ATOM 656 C C . GLY A 1 85 ? -9.641 -2.939 5.512 1 97.25 85 GLY A C 1
ATOM 657 O O . GLY A 1 85 ? -10.75 -3.395 5.246 1 97.25 85 GLY A O 1
ATOM 658 N N . TYR A 1 86 ? -9.195 -1.771 5.176 1 98.06 86 TYR A N 1
ATOM 659 C CA . TYR A 1 86 ? -10.023 -0.854 4.398 1 98.06 86 TYR A CA 1
ATOM 660 C C . TYR A 1 86 ? -9.172 -0.027 3.441 1 98.06 86 TYR A C 1
ATOM 662 O O . TYR A 1 86 ? -8.016 0.282 3.738 1 98.06 86 TYR A O 1
ATOM 670 N N . ARG A 1 87 ? -9.773 0.265 2.352 1 98.5 87 ARG A N 1
ATOM 671 C CA . ARG A 1 87 ? -9.219 1.193 1.375 1 98.5 87 ARG A CA 1
ATOM 672 C C . ARG A 1 87 ? -10.117 2.41 1.195 1 98.5 87 ARG A C 1
ATOM 674 O O . ARG A 1 87 ? -11.344 2.277 1.136 1 98.5 87 ARG A O 1
ATOM 681 N N . PHE A 1 88 ? -9.484 3.49 1.055 1 98.62 88 PHE A N 1
ATOM 682 C CA . PHE A 1 88 ? -10.148 4.762 0.8 1 98.62 88 PHE A CA 1
ATOM 683 C C . PHE A 1 88 ? -9.633 5.395 -0.486 1 98.62 88 PHE A C 1
ATOM 685 O O . PHE A 1 88 ? -8.43 5.371 -0.755 1 98.62 88 PHE A O 1
ATOM 692 N N . VAL A 1 89 ? -10.586 5.957 -1.274 1 98.62 89 VAL A N 1
ATOM 693 C CA . VAL A 1 89 ? -10.195 6.719 -2.455 1 98.62 89 VAL A CA 1
ATOM 694 C C . VAL A 1 89 ? -10.789 8.125 -2.385 1 98.62 89 VAL A C 1
ATOM 696 O O . VAL A 1 89 ? -11.945 8.289 -1.976 1 98.62 89 VAL A O 1
ATOM 699 N N . GLY A 1 90 ? -9.977 9.047 -2.725 1 98.62 90 GLY A N 1
ATOM 700 C CA . GLY A 1 90 ? -10.461 10.414 -2.703 1 98.62 90 GLY A CA 1
ATOM 701 C C . GLY A 1 90 ? -9.438 11.422 -3.193 1 98.62 90 GLY A C 1
ATOM 702 O O . GLY A 1 90 ? -8.609 11.102 -4.051 1 98.62 90 GLY A O 1
ATOM 703 N N . THR A 1 91 ? -9.586 12.664 -2.721 1 98.69 91 THR A N 1
ATOM 704 C CA . THR A 1 91 ? -8.695 13.766 -3.094 1 98.69 91 THR A CA 1
ATOM 705 C C . THR A 1 91 ? -7.91 14.258 -1.884 1 98.69 91 THR A C 1
ATOM 707 O O . THR A 1 91 ? -8.352 14.109 -0.744 1 98.69 91 THR A O 1
ATOM 710 N N . ALA A 1 92 ? -6.723 14.781 -2.18 1 98.88 92 ALA A N 1
ATOM 711 C CA . ALA A 1 92 ? -5.895 15.312 -1.099 1 98.88 92 ALA A CA 1
ATOM 712 C C . ALA A 1 92 ? -5.375 16.703 -1.435 1 98.88 92 ALA A C 1
ATOM 714 O O . ALA A 1 92 ? -5.305 17.078 -2.607 1 98.88 92 ALA A O 1
ATOM 715 N N . GLU A 1 93 ? -5.035 17.406 -0.383 1 98.75 93 GLU A N 1
ATOM 716 C CA . GLU A 1 93 ? -4.453 18.734 -0.474 1 98.75 93 GLU A CA 1
ATOM 717 C C . GLU A 1 93 ? -3.129 18.812 0.277 1 98.75 93 GLU A C 1
ATOM 719 O O . GLU A 1 93 ? -2.975 18.219 1.342 1 98.75 93 GLU A O 1
ATOM 724 N N . VAL A 1 94 ? -2.273 19.672 -0.302 1 98.88 94 VAL A N 1
ATOM 725 C CA . VAL A 1 94 ? -0.98 19.938 0.32 1 98.88 94 VAL A CA 1
ATOM 726 C C . VAL A 1 94 ? -1.007 21.281 1.016 1 98.88 94 VAL A C 1
ATOM 728 O O . VAL A 1 94 ? -1.31 22.312 0.39 1 98.88 94 VAL A O 1
ATOM 731 N N . HIS A 1 95 ? -0.704 21.281 2.332 1 98.88 95 HIS A N 1
ATOM 732 C CA . HIS A 1 95 ? -0.65 22.516 3.109 1 98.88 95 HIS A CA 1
ATOM 733 C C . HIS A 1 95 ? 0.75 22.75 3.662 1 98.88 95 HIS A C 1
ATOM 735 O O . HIS A 1 95 ? 1.217 22.016 4.531 1 98.88 95 HIS A O 1
ATOM 741 N N . LYS A 1 96 ? 1.383 23.844 3.244 1 98.62 96 LYS A N 1
ATOM 742 C CA . LYS A 1 96 ? 2.74 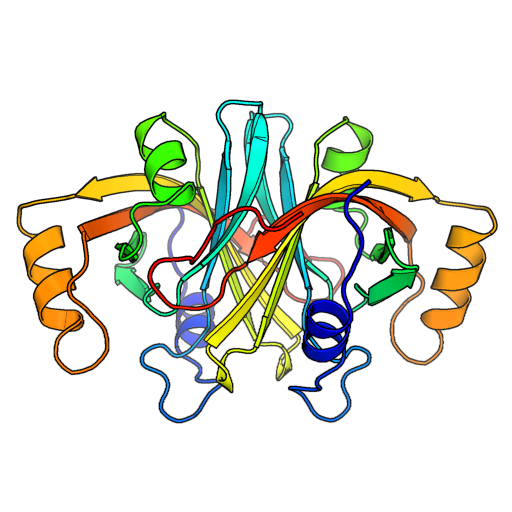24.156 3.686 1 98.62 96 LYS A CA 1
ATOM 743 C C . LYS A 1 96 ? 2.734 25.266 4.734 1 98.62 96 LYS A C 1
ATOM 745 O O . LYS A 1 96 ? 3.795 25.688 5.211 1 98.62 96 LYS A O 1
ATOM 750 N N . GLU A 1 97 ? 1.611 25.781 4.945 1 98.56 97 GLU A N 1
ATOM 751 C CA . GLU A 1 97 ? 1.328 26.781 5.965 1 98.56 97 GLU A CA 1
ATOM 752 C C . GLU A 1 97 ? -0.126 26.703 6.422 1 98.56 97 GLU A C 1
ATOM 754 O O . GLU A 1 97 ? -0.921 25.953 5.863 1 98.56 97 GLU A O 1
ATOM 759 N N . GLY A 1 98 ? -0.422 27.391 7.539 1 98.56 98 GLY A N 1
ATOM 760 C CA . GLY A 1 98 ? -1.796 27.438 8.016 1 98.56 98 GLY A CA 1
ATOM 761 C C . GLY A 1 98 ? -2.098 26.391 9.078 1 98.56 98 GLY A C 1
ATOM 762 O O . GLY A 1 98 ? -1.184 25.766 9.617 1 98.56 98 GLY A O 1
ATOM 763 N N . LYS A 1 99 ? -3.309 26.281 9.383 1 98.5 99 LYS A N 1
ATOM 764 C CA . LYS A 1 99 ? -3.777 25.516 10.523 1 98.5 99 LYS A CA 1
ATOM 765 C C . LYS A 1 99 ? -3.314 24.062 10.438 1 98.5 99 LYS A C 1
ATOM 767 O O . LYS A 1 99 ? -2.803 23.5 11.406 1 98.5 99 LYS A O 1
ATOM 772 N N . TYR A 1 100 ? -3.518 23.469 9.266 1 98.75 100 TYR A N 1
ATOM 773 C CA . TYR A 1 100 ? -3.16 22.062 9.109 1 98.75 100 TYR A CA 1
ATOM 774 C C . TYR A 1 100 ? -1.658 21.859 9.281 1 98.75 100 TYR A C 1
ATOM 776 O O . TYR A 1 100 ? -1.223 20.906 9.922 1 98.75 100 TYR A O 1
ATOM 784 N N . TYR A 1 101 ? -0.879 22.812 8.68 1 98.69 101 TYR A N 1
ATOM 785 C CA . TYR A 1 101 ? 0.572 22.719 8.797 1 98.69 101 TYR A CA 1
ATOM 786 C C . TYR A 1 101 ? 1.009 22.891 10.25 1 98.69 101 TYR A C 1
ATOM 788 O O . TYR A 1 101 ? 1.841 22.125 10.742 1 98.69 101 TYR A O 1
ATOM 796 N N . ASP A 1 102 ? 0.451 23.859 10.953 1 98.69 102 ASP A N 1
ATOM 797 C CA . ASP A 1 102 ? 0.784 24.078 12.359 1 98.69 102 ASP A CA 1
ATOM 798 C C . ASP A 1 102 ? 0.484 22.828 13.188 1 98.69 102 ASP A C 1
ATOM 800 O O . ASP A 1 102 ? 1.266 22.453 14.07 1 98.69 102 ASP A O 1
ATOM 804 N N . GLU A 1 103 ? -0.6 22.188 12.93 1 98.62 103 GLU A N 1
ATOM 805 C CA . GLU A 1 103 ? -1.02 21 13.688 1 98.62 103 GLU A CA 1
ATOM 806 C C . GLU A 1 103 ? -0.058 19.844 13.469 1 98.62 103 GLU A C 1
ATOM 808 O O . GLU A 1 103 ? 0.279 19.125 14.414 1 98.62 103 GLU A O 1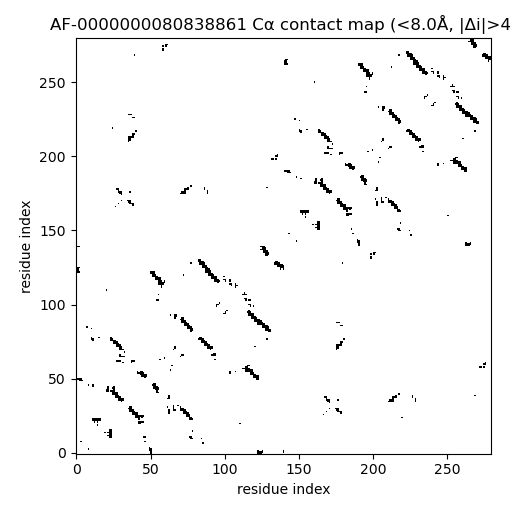
ATOM 813 N N . VAL A 1 104 ? 0.381 19.609 12.195 1 98.5 104 VAL A N 1
ATOM 814 C CA . VAL A 1 104 ? 1.258 18.469 11.938 1 98.5 104 VAL A CA 1
ATOM 815 C C . VAL A 1 104 ? 2.646 18.75 12.508 1 98.5 104 VAL A C 1
ATOM 817 O O . VAL A 1 104 ? 3.338 17.828 12.945 1 98.5 104 VAL A O 1
ATOM 820 N N . VAL A 1 105 ? 3.078 20.031 12.5 1 98.62 105 VAL A N 1
ATOM 821 C CA . VAL A 1 105 ? 4.344 20.391 13.125 1 98.62 105 VAL A CA 1
ATOM 822 C C . VAL A 1 105 ? 4.293 20.078 14.617 1 98.62 105 VAL A C 1
ATOM 824 O O . VAL A 1 105 ? 5.219 19.469 15.156 1 98.62 105 VAL A O 1
ATOM 827 N N . GLU A 1 106 ? 3.23 20.453 15.25 1 98.56 106 GLU A N 1
ATOM 828 C CA . GLU A 1 106 ? 3.068 20.172 16.672 1 98.56 106 GLU A CA 1
ATOM 829 C C . GLU A 1 106 ? 3.037 18.672 16.938 1 98.56 106 GLU A C 1
ATOM 831 O O . GLU A 1 106 ? 3.686 18.188 17.875 1 98.56 106 GLU A O 1
ATOM 836 N N . TRP A 1 107 ? 2.326 17.906 16.172 1 98 107 TRP A N 1
ATOM 837 C CA . TRP A 1 107 ? 2.195 16.453 16.328 1 98 107 TRP A CA 1
ATOM 838 C C . TRP A 1 107 ? 3.551 15.773 16.203 1 98 107 TRP A C 1
ATOM 840 O O . TRP A 1 107 ? 3.812 14.766 16.875 1 98 107 TRP A O 1
ATOM 850 N N . ALA A 1 108 ? 4.426 16.328 15.344 1 97.75 108 ALA A N 1
ATOM 851 C CA . ALA A 1 108 ? 5.695 15.695 15 1 97.75 108 ALA A CA 1
ATOM 852 C C . ALA A 1 108 ? 6.684 15.797 16.156 1 97.75 108 ALA A C 1
ATOM 854 O O . ALA A 1 108 ? 7.66 15.039 16.219 1 97.75 108 ALA A O 1
ATOM 855 N N . LYS A 1 109 ? 6.516 16.734 17.078 1 97.38 109 LYS A N 1
ATOM 856 C CA . LYS A 1 109 ? 7.461 16.953 18.172 1 97.38 109 LYS A CA 1
ATOM 857 C C . LYS A 1 109 ? 7.652 15.68 18.984 1 97.38 109 LYS A C 1
ATOM 859 O O . LYS A 1 109 ? 6.684 15.094 19.469 1 97.38 109 LYS A O 1
ATOM 864 N N . GLY A 1 110 ? 8.93 15.211 19.094 1 94.88 110 GLY A N 1
ATOM 865 C CA . GLY A 1 110 ? 9.25 14.023 19.875 1 94.88 110 GLY A CA 1
ATOM 866 C C . GLY A 1 110 ? 9.023 12.734 19.109 1 94.88 110 GLY A C 1
ATOM 867 O O . GLY A 1 110 ? 9.211 11.641 19.641 1 94.88 110 GLY A O 1
ATOM 868 N N . LYS A 1 111 ? 8.57 12.797 17.859 1 93.31 111 LYS A N 1
ATOM 869 C CA . LYS A 1 111 ? 8.227 11.609 17.078 1 93.31 111 LYS A CA 1
ATOM 870 C C . LYS A 1 111 ? 9.102 11.5 15.828 1 93.31 111 LYS A C 1
ATOM 872 O O . LYS A 1 111 ? 9.688 10.445 15.57 1 93.31 111 LYS A O 1
ATOM 877 N N . MET A 1 112 ? 9.133 12.641 15.109 1 92.88 112 MET A N 1
ATOM 878 C CA . MET A 1 112 ? 9.836 12.656 13.828 1 92.88 112 MET A CA 1
ATOM 879 C C . MET A 1 112 ? 10.305 14.07 13.492 1 92.88 112 MET A C 1
ATOM 881 O O . MET A 1 112 ? 10.023 15.016 14.219 1 92.88 112 MET A O 1
ATOM 885 N N . GLY A 1 113 ? 11.109 14.141 12.414 1 92.25 113 GLY A N 1
ATOM 886 C CA . GLY A 1 113 ? 11.586 15.438 11.969 1 92.25 113 GLY A CA 1
ATOM 887 C C . GLY A 1 113 ? 10.469 16.375 11.555 1 92.25 113 GLY A C 1
ATOM 888 O O . GLY A 1 113 ? 9.344 15.945 11.328 1 92.25 113 GLY A O 1
ATOM 889 N N . ALA A 1 114 ? 10.773 17.609 11.391 1 93.69 114 ALA A N 1
ATOM 890 C CA . ALA A 1 114 ? 9.789 18.609 10.984 1 93.69 114 ALA A CA 1
ATOM 891 C C . ALA A 1 114 ? 9.25 18.312 9.594 1 93.69 114 ALA A C 1
ATOM 893 O O . ALA A 1 114 ? 10.016 18.125 8.648 1 93.69 114 ALA A O 1
ATOM 894 N N . PRO A 1 115 ? 7.902 18.281 9.484 1 97.44 115 PRO A N 1
ATOM 895 C CA . PRO A 1 115 ? 7.328 18.016 8.164 1 97.44 115 PRO A CA 1
ATOM 896 C C . PRO A 1 115 ? 7.512 19.188 7.199 1 97.44 115 PRO A C 1
ATOM 898 O O . PRO A 1 115 ? 7.59 20.344 7.625 1 97.44 115 PRO A O 1
ATOM 901 N N . LYS A 1 116 ? 7.543 18.859 5.941 1 97.62 116 LYS A N 1
ATOM 902 C CA . LYS A 1 116 ? 7.582 19.859 4.879 1 97.62 116 LYS A CA 1
ATOM 903 C C . LYS A 1 116 ? 6.176 20.328 4.508 1 97.62 116 LYS A C 1
ATOM 905 O O . LYS A 1 116 ? 6 21.422 3.965 1 97.62 116 LYS A O 1
ATOM 910 N N . ALA A 1 117 ? 5.188 19.5 4.812 1 98.75 117 ALA A N 1
ATOM 911 C CA . ALA A 1 117 ? 3.793 19.812 4.523 1 98.75 117 ALA A CA 1
ATOM 912 C C . ALA A 1 117 ? 2.844 18.906 5.305 1 98.75 117 ALA A C 1
ATOM 914 O O . ALA A 1 117 ? 3.252 17.859 5.805 1 98.75 117 ALA A O 1
ATOM 915 N N . ALA A 1 118 ? 1.623 19.359 5.48 1 98.88 118 ALA A N 1
ATOM 916 C CA . ALA A 1 118 ? 0.489 18.516 5.867 1 98.88 118 ALA A CA 1
ATOM 917 C C . ALA A 1 118 ? -0.302 18.062 4.645 1 98.88 118 ALA A C 1
ATOM 919 O O . ALA A 1 118 ? -0.631 18.875 3.775 1 98.88 118 ALA A O 1
ATOM 920 N N . ILE A 1 119 ? -0.586 16.828 4.605 1 98.94 119 ILE A N 1
ATOM 921 C CA . ILE A 1 119 ? -1.494 16.359 3.568 1 98.94 119 ILE A CA 1
ATOM 922 C C . ILE A 1 119 ? -2.854 16.031 4.184 1 98.94 119 ILE A C 1
ATOM 924 O O . ILE A 1 119 ? -2.938 15.258 5.148 1 98.94 119 ILE A O 1
ATOM 928 N N . VAL A 1 120 ? -3.859 16.656 3.627 1 98.94 120 VAL A N 1
ATOM 929 C CA . VAL A 1 120 ? -5.23 16.422 4.062 1 98.94 120 VAL A CA 1
ATOM 930 C C . VAL A 1 120 ? -5.988 15.641 2.994 1 98.94 120 VAL A C 1
ATOM 932 O O . VAL A 1 120 ? -6.184 16.125 1.878 1 98.94 120 VAL A O 1
ATOM 935 N N . PHE A 1 121 ? -6.387 14.484 3.346 1 98.88 121 PHE A N 1
ATOM 936 C CA . PHE A 1 121 ? -7.043 13.555 2.436 1 98.88 121 PHE A CA 1
ATOM 937 C C . PHE A 1 121 ? -8.539 13.469 2.734 1 98.88 121 PHE A C 1
ATOM 939 O O . PHE A 1 121 ? -8.93 13.102 3.842 1 98.88 121 PHE A O 1
ATOM 946 N N . HIS A 1 122 ? -9.328 13.773 1.706 1 98.75 122 HIS A N 1
ATOM 947 C CA . HIS A 1 122 ? -10.781 13.727 1.8 1 98.75 122 HIS A CA 1
ATOM 948 C C . HIS A 1 122 ? -11.328 12.445 1.175 1 98.75 122 HIS A C 1
ATOM 950 O O . HIS A 1 122 ? -11.172 12.219 -0.028 1 98.75 122 HIS A O 1
ATOM 956 N N . ILE A 1 123 ? -12.039 11.695 2.021 1 98.56 123 ILE A N 1
ATOM 957 C CA . ILE A 1 123 ? -12.539 10.391 1.608 1 98.56 123 ILE A CA 1
ATOM 958 C C . ILE A 1 123 ? -13.758 10.562 0.706 1 98.56 123 ILE A C 1
ATOM 960 O O . ILE A 1 123 ? -14.703 11.266 1.058 1 98.56 123 ILE A O 1
ATOM 964 N N . GLU A 1 124 ? -13.68 9.883 -0.431 1 98.19 124 GLU A N 1
ATOM 965 C CA . GLU A 1 124 ? -14.805 9.891 -1.357 1 98.19 124 GLU A CA 1
ATOM 966 C C . GLU A 1 124 ? -15.406 8.5 -1.506 1 98.19 124 GLU A C 1
ATOM 968 O O . GLU A 1 124 ? -16.594 8.352 -1.769 1 98.19 124 GLU A O 1
ATOM 973 N N . GLU A 1 125 ? -14.594 7.461 -1.409 1 97.88 125 GLU A N 1
ATOM 974 C CA . GLU A 1 125 ? -14.992 6.062 -1.519 1 97.88 125 GLU A CA 1
ATOM 975 C C . GLU A 1 125 ? -14.352 5.219 -0.421 1 97.88 125 GLU A C 1
ATOM 977 O O . GLU A 1 125 ? -13.227 5.484 -0.007 1 97.88 125 GLU A O 1
ATOM 982 N N . VAL A 1 126 ? -15.125 4.191 0.055 1 98.06 126 VAL A N 1
ATOM 983 C CA . VAL A 1 126 ? -14.617 3.268 1.062 1 98.06 126 VAL A CA 1
ATOM 984 C C . VAL A 1 126 ? -14.844 1.829 0.605 1 98.06 126 VAL A C 1
ATOM 986 O O . VAL A 1 126 ? -15.945 1.478 0.168 1 98.06 126 VAL A O 1
ATOM 989 N N . TYR A 1 127 ? -13.852 1.025 0.706 1 97.56 127 TYR A N 1
ATOM 990 C CA . TYR A 1 127 ? -13.891 -0.388 0.348 1 97.56 127 TYR A CA 1
ATOM 991 C C . TYR A 1 127 ? -13.445 -1.26 1.516 1 97.56 127 TYR A C 1
ATOM 993 O O . TYR A 1 127 ? -12.586 -0.86 2.301 1 97.56 127 TYR A O 1
ATOM 1001 N N . THR A 1 128 ? -14 -2.463 1.649 1 97.25 128 THR A N 1
ATOM 1002 C CA . THR A 1 128 ? -13.484 -3.443 2.596 1 97.25 128 THR A CA 1
ATOM 1003 C C . THR A 1 128 ? -12.406 -4.301 1.948 1 97.25 128 THR A C 1
ATOM 1005 O O . THR A 1 128 ? -12.5 -4.648 0.77 1 97.25 128 THR A O 1
ATOM 1008 N N . LEU A 1 129 ? -11.344 -4.598 2.729 1 96.62 129 LEU A N 1
ATOM 1009 C CA . LEU A 1 129 ? -10.281 -5.496 2.297 1 96.62 129 LEU A CA 1
ATOM 1010 C C . LEU A 1 129 ? -10.312 -6.797 3.094 1 96.62 129 LEU A C 1
ATOM 1012 O O . LEU A 1 129 ? -9.32 -7.535 3.121 1 96.62 129 LEU A O 1
ATOM 1016 N N . LYS A 1 130 ? -11.43 -7.004 3.805 1 93.5 130 LYS A N 1
ATOM 1017 C CA . LYS A 1 130 ? -11.578 -8.227 4.59 1 93.5 130 LYS A CA 1
ATOM 1018 C C . LYS A 1 130 ? -11.5 -9.461 3.699 1 93.5 130 LYS A C 1
ATOM 1020 O O . LYS A 1 130 ? -12.156 -9.531 2.658 1 93.5 130 LYS A O 1
ATOM 1025 N N . SER A 1 131 ? -10.641 -10.305 4.188 1 87.31 131 SER A N 1
ATOM 1026 C CA . SER A 1 131 ? -10.516 -11.555 3.439 1 87.31 131 SER A CA 1
ATOM 1027 C C . SER A 1 131 ? -11.867 -12.25 3.297 1 87.31 131 SER A C 1
ATOM 1029 O O . SER A 1 131 ? -12.672 -12.258 4.23 1 87.31 131 SER A O 1
ATOM 1031 N N . GLY A 1 132 ? -12.078 -12.805 2.064 1 81.94 132 GLY A N 1
ATOM 1032 C CA . GLY A 1 132 ? -13.359 -13.43 1.78 1 81.94 132 GLY A CA 1
ATOM 1033 C C . GLY A 1 132 ? -13.977 -12.953 0.477 1 81.94 132 GLY A C 1
ATOM 1034 O O . GLY A 1 132 ? -13.352 -12.219 -0.284 1 81.94 132 GLY A O 1
ATOM 1035 N N . PRO A 1 133 ? -15.18 -13.359 0.23 1 80.19 133 PRO A N 1
ATOM 1036 C CA . PRO A 1 133 ? -15.797 -13.094 -1.072 1 80.19 133 PRO A CA 1
ATOM 1037 C C . PRO A 1 133 ? -16.109 -11.609 -1.287 1 80.19 133 PRO A C 1
ATOM 1039 O O . PRO A 1 133 ? -16.312 -11.18 -2.424 1 80.19 133 PRO A O 1
ATOM 1042 N N . ASN A 1 134 ? -16.078 -10.867 -0.164 1 83.69 134 ASN A N 1
ATOM 1043 C CA . ASN A 1 134 ? -16.438 -9.461 -0.288 1 83.69 134 ASN A CA 1
ATOM 1044 C C . ASN A 1 134 ? -15.203 -8.562 -0.315 1 83.69 134 ASN A C 1
ATOM 1046 O O . ASN A 1 134 ? -15.312 -7.34 -0.348 1 83.69 134 ASN A O 1
ATOM 1050 N N . ALA A 1 135 ? -14.078 -9.18 -0.422 1 85.25 135 ALA A N 1
ATOM 1051 C CA . ALA A 1 135 ? -12.852 -8.391 -0.426 1 85.25 135 ALA A CA 1
ATOM 1052 C C . ALA A 1 135 ? -12.789 -7.469 -1.643 1 85.25 135 ALA A C 1
ATOM 1054 O O . ALA A 1 135 ? -13.07 -7.898 -2.766 1 85.25 135 ALA A O 1
ATOM 1055 N N . GLY A 1 136 ? -12.547 -6.141 -1.35 1 89.62 136 GLY A N 1
ATOM 1056 C CA . GLY A 1 136 ? -12.375 -5.168 -2.418 1 89.62 136 GLY A CA 1
ATOM 1057 C C . GLY A 1 136 ? -13.68 -4.52 -2.846 1 89.62 136 GLY A C 1
ATOM 1058 O O . GLY A 1 136 ? -13.703 -3.703 -3.77 1 89.62 136 GLY A O 1
ATOM 1059 N N . LYS A 1 137 ? -14.719 -4.852 -2.102 1 91.81 137 LYS A N 1
ATOM 1060 C CA . LYS A 1 137 ? -16 -4.258 -2.465 1 91.81 137 LYS A CA 1
ATOM 1061 C C . LYS A 1 137 ? -16.219 -2.928 -1.751 1 91.81 137 LYS A C 1
ATOM 1063 O O . LYS A 1 137 ? -15.789 -2.754 -0.609 1 91.81 137 LYS A O 1
ATOM 1068 N N . ARG A 1 138 ? -16.938 -2.082 -2.443 1 93.75 138 ARG A N 1
ATOM 1069 C CA . ARG A 1 138 ? -17.266 -0.773 -1.887 1 93.75 138 ARG A CA 1
ATOM 1070 C C . ARG A 1 138 ? -18.344 -0.888 -0.813 1 93.75 138 ARG A C 1
ATOM 1072 O O . ARG A 1 138 ? -19.297 -1.644 -0.971 1 93.75 138 ARG A O 1
ATOM 1079 N N . ILE A 1 139 ? -18.219 -0.092 0.304 1 91 139 ILE A N 1
ATOM 1080 C CA . ILE A 1 139 ? -19.125 -0.324 1.415 1 91 139 ILE A CA 1
ATOM 1081 C C . ILE A 1 139 ? -19.734 1 1.864 1 91 139 ILE A C 1
ATOM 1083 O O . ILE A 1 139 ? -20.484 1.046 2.848 1 91 139 ILE A O 1
ATOM 1087 N N . ASP A 1 140 ? -19.453 2.141 1.184 1 85.25 140 ASP A N 1
ATOM 1088 C CA . ASP A 1 140 ? -20.109 3.393 1.555 1 85.25 140 ASP A CA 1
ATOM 1089 C C . ASP A 1 140 ? -21.375 3.613 0.733 1 85.25 140 ASP A C 1
ATOM 1091 O O . ASP A 1 140 ? -21.547 2.998 -0.319 1 85.25 140 ASP A O 1
ATOM 1095 N N . MET B 1 1 ? 17.266 -4.359 -16.797 1 65.5 1 MET B N 1
ATOM 1096 C CA . MET B 1 1 ? 16.172 -4.758 -15.914 1 65.5 1 MET B CA 1
ATOM 1097 C C . MET B 1 1 ? 16.609 -4.68 -14.453 1 65.5 1 MET B C 1
ATOM 1099 O O . MET B 1 1 ? 17.719 -5.086 -14.109 1 65.5 1 MET B O 1
ATOM 1103 N N . ALA B 1 2 ? 15.789 -3.912 -13.609 1 81.5 2 ALA B N 1
ATOM 1104 C CA . ALA B 1 2 ? 16.188 -3.768 -12.211 1 81.5 2 ALA B CA 1
ATOM 1105 C C . ALA B 1 2 ? 16.094 -5.102 -11.477 1 81.5 2 ALA B C 1
ATOM 1107 O O . ALA B 1 2 ? 15.195 -5.906 -11.734 1 81.5 2 ALA B O 1
ATOM 1108 N N . LYS B 1 3 ? 17.188 -5.383 -10.805 1 86.88 3 LYS B N 1
ATOM 1109 C CA . LYS B 1 3 ? 17.234 -6.668 -10.109 1 86.88 3 LYS B CA 1
ATOM 1110 C C . LYS B 1 3 ? 17.156 -6.477 -8.594 1 86.88 3 LYS B C 1
ATOM 1112 O O . LYS B 1 3 ? 17.594 -5.453 -8.07 1 86.88 3 LYS B O 1
ATOM 1117 N N . LEU B 1 4 ? 16.656 -7.574 -8.008 1 96.12 4 LEU B N 1
ATOM 1118 C CA . LEU B 1 4 ? 16.625 -7.617 -6.555 1 96.12 4 LEU B CA 1
ATOM 1119 C C . LEU B 1 4 ? 18.031 -7.855 -5.988 1 96.12 4 LEU B C 1
ATOM 1121 O O . LEU B 1 4 ? 18.594 -8.938 -6.172 1 96.12 4 LEU B O 1
ATOM 1125 N N . THR B 1 5 ? 18.531 -6.891 -5.312 1 95.5 5 THR B N 1
ATOM 1126 C CA . THR B 1 5 ? 19.812 -7.039 -4.641 1 95.5 5 THR B CA 1
ATOM 1127 C C . THR B 1 5 ? 19.672 -7.918 -3.4 1 95.5 5 THR B C 1
ATOM 1129 O O . THR B 1 5 ? 18.562 -8.227 -2.971 1 95.5 5 THR B O 1
ATOM 1132 N N . ASP B 1 6 ? 20.797 -8.289 -2.861 1 95.81 6 ASP B N 1
ATOM 1133 C CA . ASP B 1 6 ? 20.797 -9.086 -1.637 1 95.81 6 ASP B CA 1
ATOM 1134 C C . ASP B 1 6 ? 20.109 -8.336 -0.497 1 95.81 6 ASP B C 1
ATOM 1136 O O . ASP B 1 6 ? 19.391 -8.93 0.304 1 95.81 6 ASP B O 1
ATOM 1140 N N . ALA B 1 7 ? 20.359 -7.039 -0.42 1 94.94 7 ALA B N 1
ATOM 1141 C CA . ALA B 1 7 ? 19.75 -6.215 0.621 1 94.94 7 ALA B CA 1
ATOM 1142 C C . ALA B 1 7 ? 18.234 -6.227 0.502 1 94.94 7 ALA B C 1
ATOM 1144 O O . ALA B 1 7 ? 17.531 -6.297 1.511 1 94.94 7 ALA B O 1
ATOM 1145 N N . ILE B 1 8 ? 17.75 -6.184 -0.721 1 97.06 8 ILE B N 1
ATOM 1146 C CA . ILE B 1 8 ? 16.312 -6.188 -0.975 1 97.06 8 ILE B CA 1
ATOM 1147 C C . ILE B 1 8 ? 15.727 -7.543 -0.593 1 97.06 8 ILE B C 1
ATOM 1149 O O . ILE B 1 8 ? 14.734 -7.613 0.131 1 97.06 8 ILE B O 1
ATOM 1153 N N . LYS B 1 9 ? 16.375 -8.578 -1.083 1 97.56 9 LYS B N 1
ATOM 1154 C CA . LYS B 1 9 ? 15.891 -9.922 -0.762 1 97.56 9 LYS B CA 1
ATOM 1155 C C . LYS B 1 9 ? 15.898 -10.164 0.745 1 97.56 9 LYS B C 1
ATOM 1157 O O . LYS B 1 9 ? 14.953 -10.742 1.288 1 97.56 9 LYS B O 1
ATOM 1162 N N . ASP B 1 10 ? 16.969 -9.68 1.428 1 96.5 10 ASP B N 1
ATOM 1163 C CA . ASP B 1 10 ? 17.078 -9.836 2.875 1 96.5 10 ASP B CA 1
ATOM 1164 C C . ASP B 1 10 ? 15.898 -9.18 3.588 1 96.5 10 ASP B C 1
ATOM 1166 O O . ASP B 1 10 ? 15.352 -9.742 4.539 1 96.5 10 ASP B O 1
ATOM 1170 N N . LEU B 1 11 ? 15.516 -8.047 3.115 1 96.5 11 LEU B N 1
ATOM 1171 C CA . LEU B 1 11 ? 14.414 -7.34 3.756 1 96.5 11 LEU B CA 1
ATOM 1172 C C . LEU B 1 11 ? 13.094 -8.07 3.525 1 96.5 11 LEU B C 1
ATOM 1174 O O . LEU B 1 11 ? 12.32 -8.281 4.465 1 96.5 11 LEU B O 1
ATOM 1178 N N . ILE B 1 12 ? 12.867 -8.477 2.26 1 96.88 12 ILE B N 1
ATOM 1179 C CA . ILE B 1 12 ? 11.602 -9.117 1.907 1 96.88 12 ILE B CA 1
ATOM 1180 C C . ILE B 1 12 ? 11.469 -10.438 2.668 1 96.88 12 ILE B C 1
ATOM 1182 O O . ILE B 1 12 ? 10.367 -10.812 3.082 1 96.88 12 ILE B O 1
ATOM 1186 N N . LEU B 1 13 ? 12.602 -11.055 2.979 1 95.56 13 LEU B N 1
ATOM 1187 C CA . LEU B 1 13 ? 12.594 -12.383 3.582 1 95.56 13 LEU B CA 1
ATOM 1188 C C . LEU B 1 13 ? 12.727 -12.289 5.098 1 95.56 13 LEU B C 1
ATOM 1190 O O . LEU B 1 13 ? 12.734 -13.312 5.789 1 95.56 13 LEU B O 1
ATOM 1194 N N . ASN B 1 14 ? 12.844 -11.109 5.656 1 94.56 14 ASN B N 1
ATOM 1195 C CA . ASN B 1 14 ? 12.891 -10.93 7.102 1 94.56 14 ASN B CA 1
ATOM 1196 C C . ASN B 1 14 ? 11.5 -10.977 7.719 1 94.56 14 ASN B C 1
ATOM 1198 O O . ASN B 1 14 ? 10.719 -10.031 7.586 1 94.56 14 ASN B O 1
ATOM 1202 N N . PRO B 1 15 ? 11.234 -12.047 8.445 1 92 15 PRO B N 1
ATOM 1203 C CA . PRO B 1 15 ? 9.867 -12.219 8.938 1 92 15 PRO B CA 1
ATOM 1204 C C . PRO B 1 15 ? 9.492 -11.18 10 1 92 15 PRO B C 1
ATOM 1206 O O . PRO B 1 15 ? 10.305 -10.859 10.867 1 92 15 PRO B O 1
ATOM 1209 N N . VAL B 1 16 ? 8.242 -10.688 9.844 1 86.94 16 VAL B N 1
ATOM 1210 C CA . VAL B 1 16 ? 7.762 -9.711 10.82 1 86.94 16 VAL B CA 1
ATOM 1211 C C . VAL B 1 16 ? 6.516 -10.25 11.516 1 86.94 16 VAL B C 1
ATOM 1213 O O . VAL B 1 16 ? 6 -9.633 12.445 1 86.94 16 VAL B O 1
ATOM 1216 N N . LYS B 1 17 ? 6.102 -11.438 11.055 1 86.44 17 LYS B N 1
ATOM 1217 C CA . LYS B 1 17 ? 4.938 -12.109 11.641 1 86.44 17 LYS B CA 1
ATOM 1218 C C . LYS B 1 17 ? 5.156 -13.617 11.734 1 86.44 17 LYS B C 1
ATOM 1220 O O . LYS B 1 17 ? 5.379 -14.281 10.719 1 86.44 17 LYS B O 1
ATOM 1225 N N . GLU B 1 18 ? 4.984 -14.023 12.93 1 85.62 18 GLU B N 1
ATOM 1226 C CA . GLU B 1 18 ? 5.148 -15.461 13.141 1 85.62 18 GLU B CA 1
ATOM 1227 C C . GLU B 1 18 ? 4.023 -16.25 12.477 1 85.62 18 GLU B C 1
ATOM 1229 O O . GLU B 1 18 ? 2.855 -15.867 12.562 1 85.62 18 GLU B O 1
ATOM 1234 N N . GLY B 1 19 ? 4.434 -17.266 11.711 1 86.19 19 GLY B N 1
ATOM 1235 C CA . GLY B 1 19 ? 3.439 -18.156 11.148 1 86.19 19 GLY B CA 1
ATOM 1236 C C . GLY B 1 19 ? 2.914 -17.703 9.805 1 86.19 19 GLY B C 1
ATOM 1237 O O . GLY B 1 19 ? 2.129 -18.406 9.164 1 86.19 19 GLY B O 1
ATOM 1238 N N . ALA B 1 20 ? 3.35 -16.547 9.422 1 89.25 20 ALA B N 1
ATOM 1239 C CA . ALA B 1 20 ? 2.896 -16.047 8.125 1 89.25 20 ALA B CA 1
ATOM 1240 C C . ALA B 1 20 ? 3.523 -16.844 6.98 1 89.25 20 ALA B C 1
ATOM 1242 O O . ALA B 1 20 ? 4.645 -17.344 7.105 1 89.25 20 ALA B O 1
ATOM 1243 N N . TRP B 1 21 ? 2.764 -16.906 5.84 1 90.44 21 TRP B N 1
ATOM 1244 C CA . TRP B 1 21 ? 3.205 -17.672 4.676 1 90.44 21 TRP B CA 1
ATOM 1245 C C . TRP B 1 21 ? 4.367 -16.969 3.975 1 90.44 21 TRP B C 1
ATOM 1247 O O . TRP B 1 21 ? 5.176 -17.609 3.307 1 90.44 21 TRP B O 1
ATOM 1257 N N . THR B 1 22 ? 4.305 -15.648 4.074 1 90.88 22 THR B N 1
ATOM 1258 C CA . THR B 1 22 ? 5.391 -14.812 3.57 1 90.88 22 THR B CA 1
ATOM 1259 C C . THR B 1 22 ? 5.969 -13.945 4.688 1 90.88 22 THR B C 1
ATOM 1261 O O . THR B 1 22 ? 5.34 -13.766 5.73 1 90.88 22 THR B O 1
ATOM 1264 N N . ALA B 1 23 ? 7.18 -13.445 4.461 1 91.25 23 ALA B N 1
ATOM 1265 C CA . ALA B 1 23 ? 7.926 -12.773 5.52 1 91.25 23 ALA B CA 1
ATOM 1266 C C . ALA B 1 23 ? 7.434 -11.336 5.707 1 91.25 23 ALA B C 1
ATOM 1268 O O . ALA B 1 23 ? 7.516 -10.789 6.809 1 91.25 23 ALA B O 1
ATOM 1269 N N . GLN B 1 24 ? 7.008 -10.711 4.617 1 94.5 24 GLN B N 1
ATOM 1270 C CA . GLN B 1 24 ? 6.461 -9.359 4.629 1 94.5 24 GLN B CA 1
ATOM 1271 C C . GLN B 1 24 ? 5.121 -9.305 3.9 1 94.5 24 GLN B C 1
ATOM 1273 O O . GLN B 1 24 ? 4.859 -10.109 3.006 1 94.5 24 GLN B O 1
ATOM 1278 N N . LEU B 1 25 ? 4.281 -8.445 4.367 1 96.12 25 LEU B N 1
ATOM 1279 C CA . LEU B 1 25 ? 3.055 -8.172 3.621 1 96.12 25 LEU B CA 1
ATOM 1280 C C . LEU B 1 25 ? 3.344 -7.297 2.404 1 96.12 25 LEU B C 1
ATOM 1282 O O . LEU B 1 25 ? 3.908 -6.211 2.535 1 96.12 25 LEU B O 1
ATOM 1286 N N . GLY B 1 26 ? 3.07 -7.781 1.238 1 98 26 GLY B N 1
ATOM 1287 C CA . GLY B 1 26 ? 3.209 -6.988 0.026 1 98 26 GLY B CA 1
ATOM 1288 C C . GLY B 1 26 ? 2.014 -6.094 -0.241 1 98 26 GLY B C 1
ATOM 1289 O O . GLY B 1 26 ? 0.868 -6.5 -0.037 1 98 26 GLY B O 1
ATOM 1290 N N . TRP B 1 27 ? 2.271 -4.898 -0.652 1 98.75 27 TRP B N 1
ATOM 1291 C CA . TRP B 1 27 ? 1.236 -3.953 -1.056 1 98.75 27 TRP B CA 1
ATOM 1292 C C . TRP B 1 27 ? 1.318 -3.66 -2.549 1 98.75 27 TRP B C 1
ATOM 1294 O O . TRP B 1 27 ? 2.404 -3.416 -3.082 1 98.75 27 TRP B O 1
ATOM 1304 N N . ILE B 1 28 ? 0.155 -3.736 -3.215 1 98.88 28 ILE B N 1
ATOM 1305 C CA . ILE B 1 28 ? 0.079 -3.576 -4.664 1 98.88 28 ILE B CA 1
ATOM 1306 C C . ILE B 1 28 ? -0.758 -2.346 -5.004 1 98.88 28 ILE B C 1
ATOM 1308 O O . ILE B 1 28 ? -1.837 -2.146 -4.441 1 98.88 28 ILE B O 1
ATOM 1312 N N . ALA B 1 29 ? -0.222 -1.544 -5.883 1 98.94 29 ALA B N 1
ATOM 1313 C CA . ALA B 1 29 ? -0.988 -0.422 -6.418 1 98.94 29 ALA B CA 1
ATOM 1314 C C . ALA B 1 29 ? -1.103 -0.512 -7.938 1 98.94 29 ALA B C 1
ATOM 1316 O O . ALA B 1 29 ? -0.15 -0.901 -8.617 1 98.94 29 ALA B O 1
ATOM 1317 N N . THR B 1 30 ? -2.25 -0.215 -8.453 1 98.94 30 THR B N 1
ATOM 1318 C CA . THR B 1 30 ? -2.543 -0.123 -9.883 1 98.94 30 THR B CA 1
ATOM 1319 C C . THR B 1 30 ? -3.311 1.159 -10.195 1 98.94 30 THR B C 1
ATOM 1321 O O . THR B 1 30 ? -3.605 1.947 -9.289 1 98.94 30 THR B O 1
ATOM 1324 N N . VAL B 1 31 ? -3.512 1.425 -11.492 1 98.88 31 VAL B N 1
ATOM 1325 C CA . VAL B 1 31 ? -4.328 2.551 -11.93 1 98.88 31 VAL B CA 1
ATOM 1326 C C . VAL B 1 31 ? -5.645 2.039 -12.508 1 98.88 31 VAL B C 1
ATOM 1328 O O . VAL B 1 31 ? -5.645 1.235 -13.445 1 98.88 31 VAL B O 1
ATOM 1331 N N . ARG B 1 32 ? -6.707 2.52 -11.938 1 98.69 32 ARG B N 1
ATOM 1332 C CA . ARG B 1 32 ? -8.047 2.127 -12.367 1 98.69 32 ARG B CA 1
ATOM 1333 C C . ARG B 1 32 ? -8.352 2.674 -13.758 1 98.69 32 ARG B C 1
ATOM 1335 O O . ARG B 1 32 ? -7.637 3.541 -14.266 1 98.69 32 ARG B O 1
ATOM 1342 N N . GLU B 1 33 ? -9.477 2.146 -14.281 1 98 33 GLU B N 1
ATOM 1343 C CA . GLU B 1 33 ? -9.961 2.607 -15.57 1 98 33 GLU B CA 1
ATOM 1344 C C . GLU B 1 33 ? -10.281 4.102 -15.547 1 98 33 GLU B C 1
ATOM 1346 O O . GLU B 1 33 ? -10.062 4.805 -16.531 1 98 33 GLU B O 1
ATOM 1351 N N . ASP B 1 34 ? -10.742 4.598 -14.414 1 97.88 34 ASP B N 1
ATOM 1352 C CA . ASP B 1 34 ? -11.133 6.004 -14.305 1 97.88 34 ASP B CA 1
ATOM 1353 C C . ASP B 1 34 ? -9.922 6.883 -13.992 1 97.88 34 ASP B C 1
ATOM 1355 O O . ASP B 1 34 ? -10.078 8.078 -13.727 1 97.88 34 ASP B O 1
ATOM 1359 N N . GLY B 1 35 ? -8.719 6.273 -13.922 1 98 35 GLY B N 1
ATOM 1360 C CA . GLY B 1 35 ? -7.496 7.035 -13.719 1 98 35 GLY B CA 1
ATOM 1361 C C . GLY B 1 35 ? -7.098 7.152 -12.258 1 98 35 GLY B C 1
ATOM 1362 O O . GLY B 1 35 ? -6.023 7.66 -11.945 1 98 35 GLY B O 1
ATOM 1363 N N . ALA B 1 36 ? -7.945 6.676 -11.344 1 98.5 36 ALA B N 1
ATOM 1364 C CA . ALA B 1 36 ? -7.637 6.742 -9.922 1 98.5 36 ALA B CA 1
ATOM 1365 C C . ALA B 1 36 ? -6.703 5.609 -9.508 1 98.5 36 ALA B C 1
ATOM 1367 O O . ALA B 1 36 ? -6.668 4.559 -10.148 1 98.5 36 ALA B O 1
ATOM 1368 N N . PRO B 1 37 ? -5.934 5.875 -8.477 1 98.88 37 PRO B N 1
ATOM 1369 C CA . PRO B 1 37 ? -5.133 4.766 -7.945 1 98.88 37 PRO B CA 1
ATOM 1370 C C . PRO B 1 37 ? -5.977 3.73 -7.203 1 98.88 37 PRO B C 1
ATOM 1372 O O . PRO B 1 37 ? -7.059 4.051 -6.711 1 98.88 37 PRO B O 1
ATOM 1375 N N . ASN B 1 38 ? -5.551 2.529 -7.246 1 98.81 38 ASN B N 1
ATOM 1376 C CA . ASN B 1 38 ? -6.023 1.412 -6.438 1 98.81 38 ASN B CA 1
ATOM 1377 C C . ASN B 1 38 ? -4.891 0.795 -5.621 1 98.81 38 ASN B C 1
ATOM 1379 O O . ASN B 1 38 ? -3.727 0.859 -6.016 1 98.81 38 ASN B O 1
ATOM 1383 N N . ILE B 1 39 ? -5.23 0.258 -4.449 1 98.81 39 ILE B N 1
ATOM 1384 C CA . ILE B 1 39 ? -4.199 -0.318 -3.59 1 98.81 39 ILE B CA 1
ATOM 1385 C C . ILE B 1 39 ? -4.797 -1.455 -2.764 1 98.81 39 ILE B C 1
ATOM 1387 O O . ILE B 1 39 ? -5.957 -1.391 -2.352 1 98.81 39 ILE B O 1
ATOM 1391 N N . GLY B 1 40 ? -4.02 -2.461 -2.496 1 98.19 40 GLY B N 1
ATOM 1392 C CA . GLY B 1 40 ? -4.418 -3.525 -1.59 1 98.19 40 GLY B CA 1
ATOM 1393 C C . GLY B 1 40 ? -3.27 -4.441 -1.209 1 98.19 40 GLY B C 1
ATOM 1394 O O . GLY B 1 40 ? -2.271 -4.527 -1.928 1 98.19 40 GLY B O 1
ATOM 1395 N N . PRO B 1 41 ? -3.436 -5.082 -0.12 1 97.44 41 PRO B N 1
ATOM 1396 C CA . PRO B 1 41 ? -2.412 -6.027 0.331 1 97.44 41 PRO B CA 1
ATOM 1397 C C . PRO B 1 41 ? -2.531 -7.395 -0.343 1 97.44 41 PRO B C 1
ATOM 1399 O O . PRO B 1 41 ? -3.637 -7.82 -0.685 1 97.44 41 PRO B O 1
ATOM 1402 N N . LYS B 1 42 ? -1.394 -8.031 -0.635 1 96.62 42 LYS B N 1
ATOM 1403 C CA . LYS B 1 42 ? -1.308 -9.406 -1.116 1 96.62 42 LYS B CA 1
ATOM 1404 C C . LYS B 1 42 ? -0.355 -10.234 -0.256 1 96.62 42 LYS B C 1
ATOM 1406 O O . LYS B 1 42 ? 0.864 -10.164 -0.43 1 96.62 42 LYS B O 1
ATOM 1411 N N . ARG B 1 43 ? -0.871 -11.117 0.63 1 95 43 ARG B N 1
ATOM 1412 C CA . ARG B 1 43 ? -0.065 -11.898 1.565 1 95 43 ARG B CA 1
ATOM 1413 C C . ARG B 1 43 ? 0.743 -12.961 0.836 1 95 43 ARG B C 1
ATOM 1415 O O . ARG B 1 43 ? 1.688 -13.523 1.395 1 95 43 ARG B O 1
ATOM 1422 N N . SER B 1 44 ? 0.305 -13.266 -0.38 1 97.31 44 SER B N 1
ATOM 1423 C CA . SER B 1 44 ? 0.981 -14.32 -1.128 1 97.31 44 SER B CA 1
ATOM 1424 C C . SER B 1 44 ? 2.131 -13.758 -1.959 1 97.31 44 SER B C 1
ATOM 1426 O O . SER B 1 44 ? 2.865 -14.516 -2.6 1 97.31 44 SER B O 1
ATOM 1428 N N . CYS B 1 45 ? 2.285 -12.43 -2.029 1 98.38 45 CYS B N 1
ATOM 1429 C CA . CYS B 1 45 ? 3.326 -11.836 -2.859 1 98.38 45 CYS B CA 1
ATOM 1430 C C . CYS B 1 45 ? 4.711 -12.219 -2.355 1 98.38 45 CYS B C 1
ATOM 1432 O O . CYS B 1 45 ? 4.996 -12.109 -1.161 1 98.38 45 CYS B O 1
ATOM 1434 N N . ARG B 1 46 ? 5.477 -12.688 -3.301 1 98.44 46 ARG B N 1
ATOM 1435 C CA . ARG B 1 46 ? 6.785 -13.211 -2.926 1 98.44 46 ARG B CA 1
ATOM 1436 C C . ARG B 1 46 ? 7.762 -13.133 -4.094 1 98.44 46 ARG B C 1
ATOM 1438 O O . ARG B 1 46 ? 7.355 -12.906 -5.238 1 98.44 46 ARG B O 1
ATOM 1445 N N . ILE B 1 47 ? 9.047 -13.336 -3.717 1 98.5 47 ILE B N 1
ATOM 1446 C CA . ILE B 1 47 ? 10.109 -13.359 -4.719 1 98.5 47 ILE B CA 1
ATOM 1447 C C . ILE B 1 47 ? 9.984 -14.609 -5.582 1 98.5 47 ILE B C 1
ATOM 1449 O O . ILE B 1 47 ? 9.812 -15.719 -5.062 1 98.5 47 ILE B O 1
ATOM 1453 N N . TYR B 1 48 ? 9.906 -14.43 -6.914 1 98.38 48 TYR B N 1
ATOM 1454 C CA . TYR B 1 48 ? 9.938 -15.555 -7.844 1 98.38 48 TYR B CA 1
ATOM 1455 C C . TYR B 1 48 ? 11.352 -15.797 -8.359 1 98.38 48 TYR B C 1
ATOM 1457 O O . TYR B 1 48 ? 11.852 -16.922 -8.312 1 98.38 48 TYR B O 1
ATOM 1465 N N . ASP B 1 49 ? 11.992 -14.719 -8.852 1 97.06 49 ASP B N 1
ATOM 1466 C CA . ASP B 1 49 ? 13.406 -14.719 -9.203 1 97.06 49 ASP B CA 1
ATOM 1467 C C . ASP B 1 49 ? 14 -13.312 -9.078 1 97.06 49 ASP B C 1
ATOM 1469 O O . ASP B 1 49 ? 13.391 -12.43 -8.477 1 97.06 49 ASP B O 1
ATOM 1473 N N . ASP B 1 50 ? 15.164 -12.992 -9.664 1 95.81 50 ASP B N 1
ATOM 1474 C CA . ASP B 1 50 ? 15.914 -11.773 -9.375 1 95.81 50 ASP B CA 1
ATOM 1475 C C . ASP B 1 50 ? 15.219 -10.547 -9.969 1 95.81 50 ASP B C 1
ATOM 1477 O O . ASP B 1 50 ? 15.562 -9.414 -9.625 1 95.81 50 ASP B O 1
ATOM 1481 N N . ALA B 1 51 ? 14.25 -10.711 -10.82 1 97.38 51 ALA B N 1
ATOM 1482 C CA . ALA B 1 51 ? 13.617 -9.562 -11.461 1 97.38 51 ALA B CA 1
ATOM 1483 C C . ALA B 1 51 ? 12.094 -9.719 -11.5 1 97.38 51 ALA B C 1
ATOM 1485 O O . ALA B 1 51 ? 11.414 -9.023 -12.258 1 97.38 51 ALA B O 1
ATOM 1486 N N . THR B 1 52 ? 11.586 -10.711 -10.672 1 98.25 52 THR B N 1
ATOM 1487 C CA . THR B 1 52 ? 10.172 -11.062 -10.781 1 98.25 52 THR B CA 1
ATOM 1488 C C . THR B 1 52 ? 9.578 -11.344 -9.406 1 98.25 52 THR B C 1
ATOM 1490 O O . THR B 1 52 ? 10.203 -12 -8.578 1 98.25 52 THR B O 1
ATOM 1493 N N . LEU B 1 53 ? 8.469 -10.805 -9.156 1 98.75 53 LEU B N 1
ATOM 1494 C CA . LEU B 1 53 ? 7.613 -11.219 -8.047 1 98.75 53 LEU B CA 1
ATOM 1495 C C . LEU B 1 53 ? 6.391 -11.969 -8.562 1 98.75 53 LEU B C 1
ATOM 1497 O O . LEU B 1 53 ? 6.023 -11.836 -9.734 1 98.75 53 LEU B O 1
ATOM 1501 N N . ILE B 1 54 ? 5.797 -12.75 -7.703 1 98.88 54 ILE B N 1
ATOM 1502 C CA . ILE B 1 54 ? 4.59 -13.484 -8.062 1 98.88 54 ILE B CA 1
ATOM 1503 C C . ILE B 1 54 ? 3.613 -13.477 -6.887 1 98.88 54 ILE B C 1
ATOM 1505 O O . ILE B 1 54 ? 4.027 -13.414 -5.727 1 98.88 54 ILE B O 1
ATOM 1509 N N . TRP B 1 55 ? 2.289 -13.461 -7.117 1 98.69 55 TRP B N 1
ATOM 1510 C CA . TRP B 1 55 ? 1.312 -13.68 -6.055 1 98.69 55 TRP B CA 1
ATOM 1511 C C . TRP B 1 55 ? 0.084 -14.406 -6.582 1 98.69 55 TRP B C 1
ATOM 1513 O O . TRP B 1 55 ? -0.102 -14.523 -7.797 1 98.69 55 TRP B O 1
ATOM 1523 N N . ASN B 1 56 ? -0.598 -15 -5.672 1 98.44 56 ASN B N 1
ATOM 1524 C CA . ASN B 1 56 ? -1.879 -15.648 -5.926 1 98.44 56 ASN B CA 1
ATOM 1525 C C . ASN B 1 56 ? -3.025 -14.641 -5.941 1 98.44 56 ASN B C 1
ATOM 1527 O O . ASN B 1 56 ? -3.207 -13.883 -4.984 1 98.44 56 ASN B O 1
ATOM 1531 N N . GLU B 1 57 ? -3.744 -14.609 -7.078 1 97.44 57 GLU B N 1
ATOM 1532 C CA . GLU B 1 57 ? -4.953 -13.789 -7.133 1 97.44 57 GLU B CA 1
ATOM 1533 C C . GLU B 1 57 ? -6.191 -14.609 -6.793 1 97.44 57 GLU B C 1
ATOM 1535 O O . GLU B 1 57 ? -6.613 -15.461 -7.578 1 97.44 57 GLU B O 1
ATOM 1540 N N . ASN B 1 58 ? -6.801 -14.25 -5.629 1 95 58 ASN B N 1
ATOM 1541 C CA . ASN B 1 58 ? -7.902 -15.07 -5.148 1 95 58 ASN B CA 1
ATOM 1542 C C . ASN B 1 58 ? -9.25 -14.406 -5.391 1 95 58 ASN B C 1
ATOM 1544 O O . ASN B 1 58 ? -10.289 -15.07 -5.41 1 95 58 ASN B O 1
ATOM 1548 N N . THR B 1 59 ? -9.273 -13.109 -5.539 1 93.06 59 THR B N 1
ATOM 1549 C CA . THR B 1 59 ? -10.539 -12.398 -5.59 1 93.06 59 THR B CA 1
ATOM 1550 C C . THR B 1 59 ? -10.906 -12.039 -7.031 1 93.06 59 THR B C 1
ATOM 1552 O O . THR B 1 59 ? -12.078 -11.805 -7.34 1 93.06 59 THR B O 1
ATOM 1555 N N . ALA B 1 60 ? -9.977 -12.031 -7.91 1 95.19 60 ALA B N 1
ATOM 1556 C CA . ALA B 1 60 ? -10.164 -11.523 -9.266 1 95.19 60 ALA B CA 1
ATOM 1557 C C . ALA B 1 60 ? -10.797 -10.133 -9.25 1 95.19 60 ALA B C 1
ATOM 1559 O O . ALA B 1 60 ? -11.734 -9.859 -10 1 95.19 60 ALA B O 1
ATOM 1560 N N . GLY B 1 61 ? -10.305 -9.32 -8.336 1 95.56 61 GLY B N 1
ATOM 1561 C CA . GLY B 1 61 ? -10.891 -8.008 -8.117 1 95.56 61 GLY B CA 1
ATOM 1562 C C . GLY B 1 61 ? -10.258 -6.918 -8.961 1 95.56 61 GLY B C 1
ATOM 1563 O O . GLY B 1 61 ? -9.883 -7.156 -10.109 1 95.56 61 GLY B O 1
ATOM 1564 N N . GLU B 1 62 ? -10.242 -5.734 -8.5 1 97.25 62 GLU B N 1
ATOM 1565 C CA . GLU B 1 62 ? -9.883 -4.539 -9.258 1 97.25 62 GLU B CA 1
ATOM 1566 C C . GLU B 1 62 ? -8.43 -4.594 -9.711 1 97.25 62 GLU B C 1
ATOM 1568 O O . GLU B 1 62 ? -8.109 -4.195 -10.836 1 97.25 62 GLU B O 1
ATOM 1573 N N . ILE B 1 63 ? -7.52 -5.098 -8.867 1 98 63 ILE B N 1
ATOM 1574 C CA . ILE B 1 63 ? -6.105 -5.152 -9.219 1 98 63 ILE B CA 1
ATOM 1575 C C . ILE B 1 63 ? -5.922 -6.008 -10.469 1 98 63 ILE B C 1
ATOM 1577 O O . ILE B 1 63 ? -5.242 -5.598 -11.414 1 98 63 ILE B O 1
ATOM 1581 N N . MET B 1 64 ? -6.547 -7.133 -10.469 1 98.31 64 MET B N 1
ATOM 1582 C CA . MET B 1 64 ? -6.422 -8 -11.641 1 98.31 64 MET B CA 1
ATOM 1583 C C . MET B 1 64 ? -7.035 -7.34 -12.875 1 98.31 64 MET B C 1
ATOM 1585 O O . MET B 1 64 ? -6.457 -7.387 -13.961 1 98.31 64 MET B O 1
ATOM 1589 N N . LYS B 1 65 ? -8.188 -6.727 -12.727 1 98.31 65 LYS B N 1
ATOM 1590 C CA . LYS B 1 65 ? -8.844 -6.051 -13.844 1 98.31 65 LYS B CA 1
ATOM 1591 C C . LYS B 1 65 ? -7.977 -4.922 -14.391 1 98.31 65 LYS B C 1
ATOM 1593 O O . LYS B 1 65 ? -7.883 -4.742 -15.609 1 98.31 65 LYS B O 1
ATOM 1598 N N . ASP B 1 66 ? -7.359 -4.211 -13.469 1 98.81 66 ASP B N 1
ATOM 1599 C CA . ASP B 1 66 ? -6.488 -3.119 -13.883 1 98.81 66 ASP B CA 1
ATOM 1600 C C . ASP B 1 66 ? -5.301 -3.637 -14.695 1 98.81 66 ASP B C 1
ATOM 1602 O O . ASP B 1 66 ? -4.934 -3.049 -15.711 1 98.81 66 ASP B O 1
ATOM 1606 N N . ILE B 1 67 ? -4.73 -4.684 -14.211 1 98.81 67 ILE B N 1
ATOM 1607 C CA . ILE B 1 67 ? -3.596 -5.285 -14.898 1 98.81 67 ILE B CA 1
ATOM 1608 C C . ILE B 1 67 ? -4.02 -5.742 -16.297 1 98.81 67 ILE B C 1
ATOM 1610 O O . ILE B 1 67 ? -3.32 -5.488 -17.281 1 98.81 67 ILE B O 1
ATOM 1614 N N . GLU B 1 68 ? -5.141 -6.348 -16.375 1 98.69 68 GLU B N 1
ATOM 1615 C CA . GLU B 1 68 ? -5.637 -6.84 -17.656 1 98.69 68 GLU B CA 1
ATOM 1616 C C . GLU B 1 68 ? -5.918 -5.691 -18.625 1 98.69 68 GLU B C 1
ATOM 1618 O O . GLU B 1 68 ? -5.797 -5.852 -19.844 1 98.69 68 GLU B O 1
ATOM 1623 N N . ARG B 1 69 ? -6.215 -4.559 -18.062 1 98.31 69 ARG B N 1
ATOM 1624 C CA . ARG B 1 69 ? -6.5 -3.389 -18.891 1 98.31 69 ARG B CA 1
ATOM 1625 C C . ARG B 1 69 ? -5.215 -2.658 -19.266 1 98.31 69 ARG B C 1
ATOM 1627 O O . ARG B 1 69 ? -5.246 -1.695 -20.047 1 98.31 69 ARG B O 1
ATOM 1634 N N . GLY B 1 70 ? -4.113 -3.045 -18.656 1 98.12 70 GLY B N 1
ATOM 1635 C CA . GLY B 1 70 ? -2.84 -2.506 -19.094 1 98.12 70 GLY B CA 1
ATOM 1636 C C . GLY B 1 70 ? -2.189 -1.59 -18.078 1 98.12 70 GLY B C 1
ATOM 1637 O O . GLY B 1 70 ? -1.199 -0.921 -18.391 1 98.12 70 GLY B O 1
ATOM 1638 N N . SER B 1 71 ? -2.711 -1.509 -16.906 1 98.69 71 SER B N 1
ATOM 1639 C CA . SER B 1 71 ? -2.072 -0.718 -15.852 1 98.69 71 SER B CA 1
ATOM 1640 C C . SER B 1 71 ? -0.653 -1.206 -15.578 1 98.69 71 SER B C 1
ATOM 1642 O O . SER B 1 71 ? -0.415 -2.412 -15.477 1 98.69 71 SER B O 1
ATOM 1644 N N . LYS B 1 72 ? 0.278 -0.194 -15.375 1 98.81 72 LYS B N 1
ATOM 1645 C CA . LYS B 1 72 ? 1.478 -0.544 -14.617 1 98.81 72 LYS B CA 1
ATOM 1646 C C . LYS B 1 72 ? 1.133 -0.919 -13.18 1 98.81 72 LYS B C 1
ATOM 1648 O O . LYS B 1 72 ? -0.008 -0.75 -12.75 1 98.81 72 LYS B O 1
ATOM 1653 N N . VAL B 1 73 ? 2.109 -1.515 -12.57 1 98.94 73 VAL B N 1
ATOM 1654 C CA . VAL B 1 73 ? 1.919 -1.986 -11.203 1 98.94 73 VAL B CA 1
ATOM 1655 C C . VAL B 1 73 ? 3.059 -1.483 -10.32 1 98.94 73 VAL B C 1
ATOM 1657 O O . VAL B 1 73 ? 4.219 -1.477 -10.734 1 98.94 73 VAL B O 1
ATOM 1660 N N . ALA B 1 74 ? 2.768 -1.022 -9.156 1 98.94 74 ALA B N 1
ATOM 1661 C CA . ALA B 1 74 ? 3.752 -0.786 -8.109 1 98.94 74 ALA B CA 1
ATOM 1662 C C . ALA B 1 74 ? 3.566 -1.766 -6.953 1 98.94 74 ALA B C 1
ATOM 1664 O O . ALA B 1 74 ? 2.438 -2.049 -6.547 1 98.94 74 ALA B O 1
ATOM 1665 N N . VAL B 1 75 ? 4.613 -2.342 -6.488 1 98.88 75 VAL B N 1
ATOM 1666 C CA . VAL B 1 75 ? 4.641 -3.234 -5.332 1 98.88 75 VAL B CA 1
ATOM 1667 C C . VAL B 1 75 ? 5.578 -2.67 -4.27 1 98.88 75 VAL B C 1
ATOM 1669 O O . VAL B 1 75 ? 6.664 -2.178 -4.586 1 98.88 75 VAL B O 1
ATOM 1672 N N . ALA B 1 76 ? 5.191 -2.76 -3.014 1 98.75 76 ALA B N 1
ATOM 1673 C CA . ALA B 1 76 ? 6.086 -2.285 -1.958 1 98.75 76 ALA B CA 1
ATOM 1674 C C . ALA B 1 76 ? 6.074 -3.232 -0.763 1 98.75 76 ALA B C 1
ATOM 1676 O O . ALA B 1 76 ? 5.047 -3.846 -0.458 1 98.75 76 ALA B O 1
ATOM 1677 N N . PHE B 1 77 ? 7.195 -3.377 -0.194 1 98.31 77 PHE B N 1
ATOM 1678 C CA . PHE B 1 77 ? 7.418 -4.023 1.093 1 98.31 77 PHE B CA 1
ATOM 1679 C C . PHE B 1 77 ? 8.078 -3.066 2.074 1 98.31 77 PHE B C 1
ATOM 1681 O O . PHE B 1 77 ? 8.977 -2.309 1.7 1 98.31 77 PHE B O 1
ATOM 1688 N N . ALA B 1 78 ? 7.652 -3.139 3.322 1 96.38 78 ALA B N 1
ATOM 1689 C CA . ALA B 1 78 ? 8.312 -2.344 4.355 1 96.38 78 ALA B CA 1
ATOM 1690 C C . ALA B 1 78 ? 8.484 -3.15 5.641 1 96.38 78 ALA B C 1
ATOM 1692 O O . ALA B 1 78 ? 7.625 -3.961 5.992 1 96.38 78 ALA B O 1
ATOM 1693 N N . ASN B 1 79 ? 9.625 -3.006 6.25 1 94.69 79 ASN B N 1
ATOM 1694 C CA . ASN B 1 79 ? 9.852 -3.426 7.629 1 94.69 79 ASN B CA 1
ATOM 1695 C C . ASN B 1 79 ? 9.711 -2.258 8.602 1 94.69 79 ASN B C 1
ATOM 1697 O O . ASN B 1 79 ? 10.609 -1.415 8.695 1 94.69 79 ASN B O 1
ATOM 1701 N N . TRP B 1 80 ? 8.594 -2.26 9.289 1 90.56 80 TRP B N 1
ATOM 1702 C CA . TRP B 1 80 ? 8.242 -1.109 10.109 1 90.56 80 TRP B CA 1
ATOM 1703 C C . TRP B 1 80 ? 9.211 -0.955 11.281 1 90.56 80 TRP B C 1
ATOM 1705 O O . TRP B 1 80 ? 9.555 0.165 11.664 1 90.56 80 TRP B O 1
ATOM 1715 N N . ASP B 1 81 ? 9.742 -2.051 11.781 1 89.56 81 ASP B N 1
ATOM 1716 C CA . ASP B 1 81 ? 10.68 -2.016 12.906 1 89.56 81 ASP B CA 1
ATOM 1717 C C . ASP B 1 81 ? 12.016 -1.405 12.484 1 89.56 81 ASP B C 1
ATOM 1719 O O . ASP B 1 81 ? 12.641 -0.682 13.266 1 89.56 81 ASP B O 1
ATOM 1723 N N . LYS B 1 82 ? 12.352 -1.658 11.289 1 91.44 82 LYS B N 1
ATOM 1724 C CA . LYS B 1 82 ? 13.656 -1.218 10.812 1 91.44 82 LYS B CA 1
ATOM 1725 C C . LYS B 1 82 ? 13.555 0.117 10.078 1 91.44 82 LYS B C 1
ATOM 1727 O O . LYS B 1 82 ? 14.57 0.721 9.727 1 91.44 82 LYS B O 1
ATOM 1732 N N . LEU B 1 83 ? 12.312 0.583 9.844 1 92 83 LEU B N 1
ATOM 1733 C CA . LEU B 1 83 ? 12.047 1.803 9.094 1 92 83 LEU B CA 1
ATOM 1734 C C . LEU B 1 83 ? 12.75 1.765 7.734 1 92 83 LEU B C 1
ATOM 1736 O O . LEU B 1 83 ? 13.461 2.703 7.371 1 92 83 LEU B O 1
ATOM 1740 N N . ASP B 1 84 ? 12.547 0.612 7.109 1 95.31 84 ASP B N 1
ATOM 1741 C CA . ASP B 1 84 ? 13.148 0.325 5.812 1 95.31 84 ASP B CA 1
ATOM 1742 C C . ASP B 1 84 ? 12.148 -0.37 4.887 1 95.31 84 ASP B C 1
ATOM 1744 O O . ASP B 1 84 ? 11.125 -0.881 5.344 1 95.31 84 ASP B O 1
ATOM 1748 N N . GLY B 1 85 ? 12.375 -0.239 3.557 1 97.38 85 GLY B N 1
ATOM 1749 C CA . GLY B 1 85 ? 11.492 -0.84 2.57 1 97.38 85 GLY B CA 1
ATOM 1750 C C . GLY B 1 85 ? 11.914 -0.559 1.141 1 97.38 85 GLY B C 1
ATOM 1751 O O . GLY B 1 85 ? 12.898 0.149 0.907 1 97.38 85 GLY B O 1
ATOM 1752 N N . TYR B 1 86 ? 11.156 -1.127 0.25 1 98.12 86 TYR B N 1
ATOM 1753 C CA . TYR B 1 86 ? 11.414 -0.946 -1.174 1 98.12 86 TYR B CA 1
ATOM 1754 C C . TYR B 1 86 ? 10.117 -0.905 -1.966 1 98.12 86 TYR B C 1
ATOM 1756 O O . TYR B 1 86 ? 9.133 -1.55 -1.592 1 98.12 86 TYR B O 1
ATOM 1764 N N . ARG B 1 87 ? 10.18 -0.142 -3.006 1 98.5 87 ARG B N 1
ATOM 1765 C CA . ARG B 1 87 ? 9.117 -0.087 -3.996 1 98.5 87 ARG B CA 1
ATOM 1766 C C . ARG B 1 87 ? 9.617 -0.528 -5.367 1 98.5 87 ARG B C 1
ATOM 1768 O O . ARG B 1 87 ? 10.719 -0.158 -5.781 1 98.5 87 ARG B O 1
ATOM 1775 N N . PHE B 1 88 ? 8.789 -1.217 -6.012 1 98.69 88 PHE B N 1
ATOM 1776 C CA . PHE B 1 88 ? 9.039 -1.686 -7.371 1 98.69 88 PHE B CA 1
ATOM 1777 C C . PHE B 1 88 ? 7.941 -1.207 -8.32 1 98.69 88 PHE B C 1
ATOM 1779 O O . PHE B 1 88 ? 6.758 -1.225 -7.969 1 98.69 88 PHE B O 1
ATOM 1786 N N . VAL B 1 89 ? 8.375 -0.782 -9.523 1 98.69 89 VAL B N 1
ATOM 1787 C CA . VAL B 1 89 ? 7.406 -0.437 -10.562 1 98.69 89 VAL B CA 1
ATOM 1788 C C . VAL B 1 89 ? 7.695 -1.245 -11.82 1 98.69 89 VAL B C 1
ATOM 1790 O O . VAL B 1 89 ? 8.859 -1.439 -12.195 1 98.69 89 VAL B O 1
ATOM 1793 N N . GLY B 1 90 ? 6.645 -1.712 -12.383 1 98.62 90 GLY B N 1
ATOM 1794 C CA . GLY B 1 90 ? 6.82 -2.486 -13.602 1 98.62 90 GLY B CA 1
ATOM 1795 C C . GLY B 1 90 ? 5.512 -2.943 -14.219 1 98.62 90 GLY B C 1
ATOM 1796 O O . GLY B 1 90 ? 4.492 -2.26 -14.094 1 98.62 90 GLY B O 1
ATOM 1797 N N . THR B 1 91 ? 5.586 -4.039 -14.961 1 98.75 91 THR B N 1
ATOM 1798 C CA . THR B 1 91 ? 4.434 -4.617 -15.648 1 98.75 91 THR B CA 1
ATOM 1799 C C . THR B 1 91 ? 4.102 -5.996 -15.078 1 98.75 91 THR B C 1
ATOM 1801 O O . THR B 1 91 ? 4.98 -6.684 -14.555 1 98.75 91 THR B O 1
ATOM 1804 N N . ALA B 1 92 ? 2.812 -6.328 -15.164 1 98.88 92 ALA B N 1
ATOM 1805 C CA . ALA B 1 92 ? 2.389 -7.637 -14.68 1 98.88 92 ALA B CA 1
ATOM 1806 C C . ALA B 1 92 ? 1.516 -8.352 -15.703 1 98.88 92 ALA B C 1
ATOM 1808 O O . ALA B 1 92 ? 0.921 -7.707 -16.578 1 98.88 92 ALA B O 1
ATOM 1809 N N . GLU B 1 93 ? 1.482 -9.648 -15.555 1 98.75 93 GLU B N 1
ATOM 1810 C CA . GLU B 1 93 ? 0.664 -10.523 -16.391 1 98.75 93 GLU B CA 1
ATOM 1811 C C . GLU B 1 93 ? -0.247 -11.406 -15.531 1 98.75 93 GLU B C 1
ATOM 1813 O O . GLU B 1 93 ? 0.153 -11.867 -14.461 1 98.75 93 GLU B O 1
ATOM 1818 N N . VAL B 1 94 ? -1.403 -11.68 -16.141 1 98.88 94 VAL B N 1
ATOM 1819 C CA . VAL B 1 94 ? -2.373 -12.57 -15.508 1 98.88 94 VAL B CA 1
ATOM 1820 C C . VAL B 1 94 ? -2.342 -13.938 -16.188 1 98.88 94 VAL B C 1
ATOM 1822 O O . VAL B 1 94 ? -2.514 -14.031 -17.406 1 98.88 94 VAL B O 1
ATOM 1825 N N . HIS B 1 95 ? -2.092 -14.977 -15.375 1 98.88 95 HIS B N 1
ATOM 1826 C CA . HIS B 1 95 ? -2.074 -16.344 -15.891 1 98.88 95 HIS B CA 1
ATOM 1827 C C . HIS B 1 95 ? -3.166 -17.188 -15.242 1 98.88 95 HIS B C 1
ATOM 1829 O O . HIS B 1 95 ? -3.1 -17.484 -14.047 1 98.88 95 HIS B O 1
ATOM 1835 N N . LYS B 1 96 ? -4.121 -17.656 -16.031 1 98.62 96 LYS B N 1
ATOM 1836 C CA . LYS B 1 96 ? -5.227 -18.453 -15.516 1 98.62 96 LYS B CA 1
ATOM 1837 C C . LYS B 1 96 ? -5.027 -19.938 -15.812 1 98.62 96 LYS B C 1
ATOM 1839 O O . LYS B 1 96 ? -5.875 -20.766 -15.469 1 98.62 96 LYS B O 1
ATOM 1844 N N . GLU B 1 97 ? -4.031 -20.219 -16.516 1 98.56 97 GLU B N 1
ATOM 1845 C CA . GLU B 1 97 ? -3.572 -21.562 -16.859 1 98.56 97 GLU B CA 1
ATOM 1846 C C . GLU B 1 97 ? -2.07 -21.578 -17.141 1 98.56 97 GLU B C 1
ATOM 1848 O O . GLU B 1 97 ? -1.428 -20.531 -17.172 1 98.56 97 GLU B O 1
ATOM 1853 N N . GLY B 1 98 ? -1.498 -22.781 -17.172 1 98.56 98 GLY B N 1
ATOM 1854 C CA . GLY B 1 98 ? -0.087 -22.906 -17.5 1 98.56 98 GLY B CA 1
ATOM 1855 C C . GLY B 1 98 ? 0.804 -23 -16.281 1 98.56 98 GLY B C 1
ATOM 1856 O O . GLY B 1 98 ? 0.317 -23.203 -15.164 1 98.56 98 GLY B O 1
ATOM 1857 N N . LYS B 1 99 ? 2.045 -22.922 -16.516 1 98.5 99 LYS B N 1
ATOM 1858 C CA . LYS B 1 99 ? 3.066 -23.203 -15.508 1 98.5 99 LYS B CA 1
ATOM 1859 C C . LYS B 1 99 ? 2.896 -22.328 -14.273 1 98.5 99 LYS B C 1
ATOM 1861 O O . LYS B 1 99 ? 2.93 -22.812 -13.148 1 98.5 99 LYS B O 1
ATOM 1866 N N . TYR B 1 100 ? 2.74 -21.047 -14.523 1 98.75 100 TYR B N 1
ATOM 1867 C CA . TYR B 1 100 ? 2.629 -20.109 -13.398 1 98.75 100 TYR B CA 1
ATOM 1868 C C . TYR B 1 100 ? 1.384 -20.406 -12.57 1 98.75 100 TYR B C 1
ATOM 1870 O O . TYR B 1 100 ? 1.428 -20.391 -11.344 1 98.75 100 TYR B O 1
ATOM 1878 N N . TYR B 1 101 ? 0.261 -20.688 -13.289 1 98.69 101 TYR B N 1
ATOM 1879 C CA . TYR B 1 101 ? -0.981 -21.016 -12.594 1 98.69 101 TYR B CA 1
ATOM 1880 C C . TYR B 1 101 ? -0.839 -22.297 -11.789 1 98.69 101 TYR B C 1
ATOM 1882 O O . TYR B 1 101 ? -1.243 -22.359 -10.625 1 98.69 101 TYR B O 1
ATOM 1890 N N . ASP B 1 102 ? -0.255 -23.344 -12.383 1 98.75 102 ASP B N 1
ATOM 1891 C CA . ASP B 1 102 ? -0.049 -24.609 -11.688 1 98.75 102 ASP B CA 1
ATOM 1892 C C . ASP B 1 102 ? 0.791 -24.406 -10.43 1 98.75 102 ASP B C 1
ATOM 1894 O O . ASP B 1 102 ? 0.503 -25 -9.383 1 98.75 102 ASP B O 1
ATOM 1898 N N . GLU B 1 103 ? 1.795 -23.594 -10.5 1 98.62 103 GLU B N 1
ATOM 1899 C CA . GLU B 1 103 ? 2.697 -23.359 -9.375 1 98.62 103 GLU B CA 1
ATOM 1900 C C . GLU B 1 103 ? 1.974 -22.656 -8.227 1 98.62 103 GLU B C 1
ATOM 1902 O O . GLU B 1 103 ? 2.178 -23 -7.062 1 98.62 103 GLU B O 1
ATOM 1907 N N . VAL B 1 104 ? 1.128 -21.641 -8.547 1 98.5 104 VAL B N 1
ATOM 1908 C CA . VAL B 1 104 ? 0.461 -20.906 -7.477 1 98.5 104 VAL B CA 1
ATOM 1909 C C . VAL B 1 104 ? -0.619 -21.781 -6.848 1 98.5 104 VAL B C 1
ATOM 1911 O O . VAL B 1 104 ? -0.895 -21.672 -5.648 1 98.5 104 VAL B O 1
ATOM 1914 N N . VAL B 1 105 ? -1.263 -22.656 -7.648 1 98.62 105 VAL B N 1
ATOM 1915 C CA . VAL B 1 105 ? -2.229 -23.609 -7.109 1 98.62 105 VAL B CA 1
ATOM 1916 C C . VAL B 1 105 ? -1.538 -24.531 -6.105 1 98.62 105 VAL B C 1
ATOM 1918 O O . VAL B 1 105 ? -2.043 -24.734 -5 1 98.62 105 VAL B O 1
ATOM 1921 N N . GLU B 1 106 ? -0.41 -25.031 -6.473 1 98.56 106 GLU B N 1
ATOM 1922 C CA . GLU B 1 106 ? 0.346 -25.906 -5.578 1 98.56 106 GLU B CA 1
ATOM 1923 C C . GLU B 1 106 ? 0.767 -25.172 -4.312 1 98.56 106 GLU B C 1
ATOM 1925 O O . GLU B 1 106 ? 0.638 -25.703 -3.207 1 98.56 106 GLU B O 1
ATOM 1930 N N . TRP B 1 107 ? 1.268 -23.953 -4.426 1 98.06 107 TRP B N 1
ATOM 1931 C CA . TRP B 1 107 ? 1.722 -23.141 -3.301 1 98.06 107 TRP B CA 1
ATOM 1932 C C . TRP B 1 107 ? 0.584 -22.891 -2.318 1 98.06 107 TRP B C 1
ATOM 1934 O O . TRP B 1 107 ? 0.805 -22.828 -1.106 1 98.06 107 TRP B O 1
ATOM 1944 N N . ALA B 1 108 ? -0.631 -22.766 -2.844 1 97.81 108 ALA B N 1
ATOM 1945 C CA . ALA B 1 108 ? -1.786 -22.359 -2.047 1 97.81 108 ALA B CA 1
ATOM 1946 C C . ALA B 1 108 ? -2.238 -23.5 -1.128 1 97.81 108 ALA B C 1
ATOM 1948 O O . ALA B 1 108 ? -2.943 -23.266 -0.143 1 97.81 108 ALA B O 1
ATOM 1949 N N . LYS B 1 109 ? -1.907 -24.734 -1.418 1 97.44 109 LYS B N 1
ATOM 1950 C CA . LYS B 1 109 ? -2.369 -25.891 -0.644 1 97.44 109 LYS B CA 1
ATOM 1951 C C . LYS B 1 109 ? -1.974 -25.75 0.824 1 97.44 109 LYS B C 1
ATOM 1953 O O . LYS B 1 109 ? -0.796 -25.562 1.141 1 97.44 109 LYS B O 1
ATOM 1958 N N . GLY B 1 110 ? -2.992 -25.812 1.722 1 95.06 110 GLY B N 1
ATOM 1959 C CA . GLY B 1 110 ? -2.75 -25.719 3.152 1 95.06 110 GLY B CA 1
ATOM 1960 C C . GLY B 1 110 ? -2.594 -24.281 3.639 1 95.06 110 GLY B C 1
ATOM 1961 O O . GLY B 1 110 ? -2.346 -24.047 4.824 1 95.06 110 GLY B O 1
ATOM 1962 N N . LYS B 1 111 ? -2.686 -23.312 2.758 1 93.5 111 LYS B N 1
ATOM 1963 C CA . LYS B 1 111 ? -2.457 -21.906 3.123 1 93.5 111 LYS B CA 1
ATOM 1964 C C . LYS B 1 111 ? -3.709 -21.062 2.895 1 93.5 111 LYS B C 1
ATOM 1966 O O . LYS B 1 111 ? -4.148 -20.344 3.791 1 93.5 111 LYS B O 1
ATOM 1971 N N . MET B 1 112 ? -4.238 -21.219 1.665 1 93 112 MET B N 1
ATOM 1972 C CA . MET B 1 112 ? -5.375 -20.406 1.256 1 93 112 MET B CA 1
ATOM 1973 C C . MET B 1 112 ? -6.203 -21.125 0.19 1 93 112 MET B C 1
ATOM 1975 O O . MET B 1 112 ? -5.832 -22.203 -0.265 1 93 112 MET B O 1
ATOM 1979 N N . GLY B 1 113 ? -7.371 -20.516 -0.103 1 92.38 113 GLY B N 1
ATOM 1980 C CA . GLY B 1 113 ? -8.219 -21.078 -1.138 1 92.38 113 GLY B CA 1
ATOM 1981 C C . GLY B 1 113 ? -7.551 -21.125 -2.498 1 92.38 113 GLY B C 1
ATOM 1982 O O . GLY B 1 113 ? -6.543 -20.453 -2.725 1 92.38 113 GLY B O 1
ATOM 1983 N N . ALA B 1 114 ? -8.125 -21.844 -3.4 1 93.81 114 ALA B N 1
ATOM 1984 C CA . ALA B 1 114 ? -7.594 -21.953 -4.754 1 93.81 114 ALA B CA 1
ATOM 1985 C C . ALA B 1 114 ? -7.598 -20.609 -5.461 1 93.81 114 ALA B C 1
ATOM 1987 O O . ALA B 1 114 ? -8.617 -19.922 -5.492 1 93.81 114 ALA B O 1
ATOM 1988 N N . PRO B 1 115 ? -6.434 -20.234 -6.023 1 97.44 115 PRO B N 1
ATOM 1989 C CA . PRO B 1 115 ? -6.387 -18.953 -6.73 1 97.44 115 PRO B CA 1
ATOM 1990 C C . PRO B 1 115 ? -7.16 -18.969 -8.047 1 97.44 115 PRO B C 1
ATOM 1992 O O . PRO B 1 115 ? -7.285 -20.031 -8.672 1 97.44 115 PRO B O 1
ATOM 1995 N N . LYS B 1 116 ? -7.625 -17.828 -8.438 1 97.62 116 LYS B N 1
ATOM 1996 C CA . LYS B 1 116 ? -8.273 -17.641 -9.734 1 97.62 116 LYS B CA 1
ATOM 1997 C C . LYS B 1 116 ? -7.246 -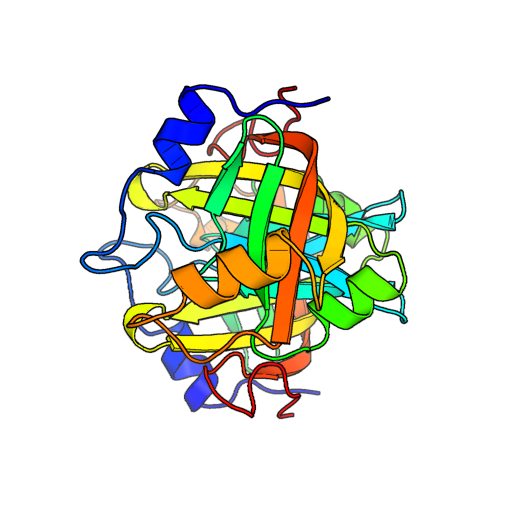17.375 -10.828 1 97.62 116 LYS B C 1
ATOM 1999 O O . LYS B 1 116 ? -7.512 -17.609 -12.008 1 97.62 116 LYS B O 1
ATOM 2004 N N . ALA B 1 117 ? -6.066 -16.906 -10.422 1 98.81 117 ALA B N 1
ATOM 2005 C CA . ALA B 1 117 ? -4.988 -16.609 -11.359 1 98.81 117 ALA B CA 1
ATOM 2006 C C . ALA B 1 117 ? -3.654 -16.453 -10.641 1 98.81 117 ALA B C 1
ATOM 2008 O O . ALA B 1 117 ? -3.619 -16.266 -9.422 1 98.81 117 ALA B O 1
ATOM 2009 N N . ALA B 1 118 ? -2.572 -16.625 -11.359 1 98.88 118 ALA B N 1
ATOM 2010 C CA . ALA B 1 118 ? -1.236 -16.188 -10.969 1 98.88 118 ALA B CA 1
ATOM 2011 C C . ALA B 1 118 ? -0.915 -14.82 -11.57 1 98.88 118 ALA B C 1
ATOM 2013 O O . ALA B 1 118 ? -1.115 -14.602 -12.766 1 98.88 118 ALA B O 1
ATOM 2014 N N . ILE B 1 119 ? -0.44 -13.961 -10.773 1 98.94 119 ILE B N 1
ATOM 2015 C CA . ILE B 1 119 ? 0.063 -12.695 -11.297 1 98.94 119 ILE B CA 1
ATOM 2016 C C . ILE B 1 119 ? 1.59 -12.695 -11.266 1 98.94 119 ILE B C 1
ATOM 2018 O O . ILE B 1 119 ? 2.195 -12.938 -10.219 1 98.94 119 ILE B O 1
ATOM 2022 N N . VAL B 1 120 ? 2.15 -12.469 -12.43 1 98.94 120 VAL B N 1
ATOM 2023 C CA . VAL B 1 120 ? 3.6 -12.391 -12.57 1 98.94 120 VAL B CA 1
ATOM 2024 C C . VAL B 1 120 ? 4.012 -10.938 -12.828 1 98.94 120 VAL B C 1
ATOM 2026 O O . VAL B 1 120 ? 3.652 -10.359 -13.852 1 98.94 120 VAL B O 1
ATOM 2029 N N . PHE B 1 121 ? 4.734 -10.414 -11.93 1 98.88 121 PHE B N 1
ATOM 2030 C CA . PHE B 1 121 ? 5.148 -9.016 -11.953 1 98.88 121 PHE B CA 1
ATOM 2031 C C . PHE B 1 121 ? 6.621 -8.891 -12.312 1 98.88 121 PHE B C 1
ATOM 2033 O O . PHE B 1 121 ? 7.484 -9.43 -11.617 1 98.88 121 PHE B O 1
ATOM 2040 N N . HIS B 1 122 ? 6.883 -8.141 -13.391 1 98.75 122 HIS B N 1
ATOM 2041 C CA . HIS B 1 122 ? 8.234 -7.895 -13.875 1 98.75 122 HIS B CA 1
ATOM 2042 C C . HIS B 1 122 ? 8.734 -6.52 -13.445 1 98.75 122 HIS B C 1
ATOM 2044 O O . HIS B 1 122 ? 8.164 -5.5 -13.844 1 98.75 122 HIS B O 1
ATOM 2050 N N . ILE B 1 123 ? 9.836 -6.555 -12.727 1 98.56 123 ILE B N 1
ATOM 2051 C CA . ILE B 1 123 ? 10.383 -5.332 -12.148 1 98.56 123 ILE B CA 1
ATOM 2052 C C . ILE B 1 123 ? 11.086 -4.516 -13.227 1 98.56 123 ILE B C 1
ATOM 2054 O O . ILE B 1 123 ? 11.93 -5.039 -13.953 1 98.56 123 ILE B O 1
ATOM 2058 N N . GLU B 1 124 ? 10.711 -3.25 -13.266 1 98.25 124 GLU B N 1
ATOM 2059 C CA . GLU B 1 124 ? 11.359 -2.332 -14.195 1 98.25 124 GLU B CA 1
ATOM 2060 C C . GLU B 1 124 ? 12.109 -1.234 -13.453 1 98.25 124 GLU B C 1
ATOM 2062 O O . GLU B 1 124 ? 13.109 -0.715 -13.953 1 98.25 124 GLU B O 1
ATOM 2067 N N . GLU B 1 125 ? 11.625 -0.83 -12.305 1 97.94 125 GLU B N 1
ATOM 2068 C CA . GLU B 1 125 ? 12.219 0.203 -11.461 1 97.94 125 GLU B CA 1
ATOM 2069 C C . GLU B 1 125 ? 12.242 -0.226 -9.992 1 97.94 125 GLU B C 1
ATOM 2071 O O . GLU B 1 125 ? 11.336 -0.928 -9.531 1 97.94 125 GLU B O 1
ATOM 2076 N N . VAL B 1 126 ? 13.32 0.203 -9.273 1 98.06 126 VAL B N 1
ATOM 2077 C CA . VAL B 1 126 ? 13.438 -0.081 -7.848 1 98.06 126 VAL B CA 1
ATOM 2078 C C . VAL B 1 126 ? 13.742 1.209 -7.086 1 98.06 126 VAL B C 1
ATOM 2080 O O . VAL B 1 126 ? 14.625 1.975 -7.48 1 98.06 126 VAL B O 1
ATOM 2083 N N . TYR B 1 127 ? 13.039 1.436 -6.027 1 97.62 127 TYR B N 1
ATOM 2084 C CA . TYR B 1 127 ? 13.211 2.596 -5.16 1 97.62 127 TYR B CA 1
ATOM 2085 C C . TYR B 1 127 ? 13.438 2.166 -3.715 1 97.62 127 TYR B C 1
ATOM 2087 O O . TYR B 1 127 ? 12.906 1.146 -3.273 1 97.62 127 TYR B O 1
ATOM 2095 N N . THR B 1 128 ? 14.219 2.926 -2.947 1 97.31 128 THR B N 1
ATOM 2096 C CA . THR B 1 128 ? 14.32 2.715 -1.508 1 97.31 128 THR B CA 1
ATOM 2097 C C . THR B 1 128 ? 13.258 3.525 -0.768 1 97.31 128 THR B C 1
ATOM 2099 O O . THR B 1 128 ? 12.953 4.652 -1.155 1 97.31 128 THR B O 1
ATOM 2102 N N . LEU B 1 129 ? 12.68 2.908 0.276 1 96.75 129 LEU B N 1
ATOM 2103 C CA . LEU B 1 129 ? 11.727 3.582 1.15 1 96.75 129 LEU B CA 1
ATOM 2104 C C . LEU B 1 129 ? 12.32 3.795 2.539 1 96.75 129 LEU B C 1
ATOM 2106 O O . LEU B 1 129 ? 11.586 4.043 3.5 1 96.75 129 LEU B O 1
ATOM 2110 N N . LYS B 1 130 ? 13.648 3.615 2.633 1 93.5 130 LYS B N 1
ATOM 2111 C CA . LYS B 1 130 ? 14.328 3.812 3.91 1 93.5 130 LYS B CA 1
ATOM 2112 C C . LYS B 1 130 ? 14.148 5.242 4.414 1 93.5 130 LYS B C 1
ATOM 2114 O O . LYS B 1 130 ? 14.344 6.199 3.662 1 93.5 130 LYS B O 1
ATOM 2119 N N . SER B 1 131 ? 13.734 5.23 5.645 1 87.44 131 SER B N 1
ATOM 2120 C CA . SER B 1 131 ? 13.57 6.551 6.242 1 87.44 131 SER B CA 1
ATOM 2121 C C . SER B 1 131 ? 14.867 7.359 6.168 1 87.44 131 SER B C 1
ATOM 2123 O O . SER B 1 131 ? 15.953 6.809 6.34 1 87.44 131 SER B O 1
ATOM 2125 N N . GLY B 1 132 ? 14.664 8.68 5.867 1 82 132 GLY B N 1
ATOM 2126 C CA . GLY B 1 132 ? 15.828 9.539 5.691 1 82 132 GLY B CA 1
ATOM 2127 C C . GLY B 1 132 ? 15.781 10.352 4.41 1 82 132 GLY B C 1
ATOM 2128 O O . GLY B 1 132 ? 14.773 10.344 3.701 1 82 132 GLY B O 1
ATOM 2129 N N . PRO B 1 133 ? 16.844 11.023 4.113 1 80.12 133 PRO B N 1
ATOM 2130 C CA . PRO B 1 133 ? 16.828 11.961 2.99 1 80.12 133 PRO B CA 1
ATOM 2131 C C . PRO B 1 133 ? 16.734 11.266 1.637 1 80.12 133 PRO B C 1
ATOM 2133 O O . PRO B 1 133 ? 16.391 11.891 0.635 1 80.12 133 PRO B O 1
ATOM 2136 N N . ASN B 1 134 ? 17.031 9.945 1.671 1 83.81 134 ASN B N 1
ATOM 2137 C CA . ASN B 1 134 ? 17.031 9.234 0.4 1 83.81 134 ASN B CA 1
ATOM 2138 C C . ASN B 1 134 ? 15.727 8.461 0.198 1 83.81 134 ASN B C 1
ATOM 2140 O O . ASN B 1 134 ? 15.578 7.742 -0.793 1 83.81 134 ASN B O 1
ATOM 2144 N N . ALA B 1 135 ? 14.789 8.703 1.03 1 85.56 135 ALA B N 1
ATOM 2145 C CA . ALA B 1 135 ? 13.531 7.973 0.915 1 85.56 135 ALA B CA 1
ATOM 2146 C C . ALA B 1 135 ? 12.82 8.312 -0.39 1 85.56 135 ALA B C 1
ATOM 2148 O O . ALA B 1 135 ? 12.711 9.484 -0.755 1 85.56 135 ALA B O 1
ATOM 2149 N N . GLY B 1 136 ? 12.453 7.203 -1.146 1 89.88 136 GLY B N 1
ATOM 2150 C CA . GLY B 1 136 ? 11.688 7.375 -2.371 1 89.88 136 GLY B CA 1
ATOM 2151 C C . GLY B 1 136 ? 12.562 7.559 -3.598 1 89.88 136 GLY B C 1
ATOM 2152 O O . GLY B 1 136 ? 12.062 7.75 -4.707 1 89.88 136 GLY B O 1
ATOM 2153 N N . LYS B 1 137 ? 13.867 7.406 -3.367 1 92 137 LYS B N 1
ATOM 2154 C CA . LYS B 1 137 ? 14.766 7.57 -4.508 1 92 137 LYS B CA 1
ATOM 2155 C C . LYS B 1 137 ? 14.977 6.242 -5.234 1 92 137 LYS B C 1
ATOM 2157 O O . LYS B 1 137 ? 15.008 5.184 -4.602 1 92 137 LYS B O 1
ATOM 2162 N N . ARG B 1 138 ? 15.18 6.375 -6.535 1 93.69 138 ARG B N 1
ATOM 2163 C CA . ARG B 1 138 ? 15.445 5.203 -7.363 1 93.69 138 ARG B CA 1
ATOM 2164 C C . ARG B 1 138 ? 16.859 4.676 -7.137 1 93.69 138 ARG B C 1
ATOM 2166 O O . ARG B 1 138 ? 17.797 5.453 -7.023 1 93.69 138 ARG B O 1
ATOM 2173 N N . ILE B 1 139 ? 17.016 3.305 -7.09 1 91 139 ILE B N 1
ATOM 2174 C CA . ILE B 1 139 ? 18.328 2.789 -6.699 1 91 139 ILE B CA 1
ATOM 2175 C C . ILE B 1 139 ? 18.797 1.749 -7.711 1 91 139 ILE B C 1
ATOM 2177 O O . ILE B 1 139 ? 19.828 1.114 -7.523 1 91 139 ILE B O 1
ATOM 2181 N N . ASP B 1 140 ? 18.031 1.48 -8.812 1 85.12 140 ASP B N 1
ATOM 2182 C CA . ASP B 1 140 ? 18.531 0.558 -9.836 1 85.12 140 ASP B CA 1
ATOM 2183 C C . ASP B 1 140 ? 19.281 1.304 -10.93 1 85.12 140 ASP B C 1
ATOM 2185 O O . ASP B 1 140 ? 19.125 2.518 -11.086 1 85.12 140 ASP B O 1
#

Nearest PDB structures (foldseek):
  7kpz-assembly1_A  TM=9.286E-01  e=3.595E-16  Streptococcus sp.
  7kq2-assembly1_A  TM=9.570E-01  e=4.103E-15  Streptococcus sp.
  2htd-assembly1_A  TM=9.000E-01  e=3.278E-11  Lactobacillus delbrueckii subsp. bulgaricus ATCC BAA-365
  2hq7-assembly1_B  TM=7.636E-01  e=1.407E-06  Clostridium acetobutylicum
  2aq6-assembly1_B  TM=7.327E-01  e=9.690E-05  Mycobacterium tuberculosis

InterPro domains:
  IPR011576 Pyridoxamine 5'-phosphate oxidase, N-terminal [PF01243] (22-129)
  IPR012349 FMN-binding split barrel [G3DSA:2.30.110.10] (4-140)

pLDDT: mean 95.6, std 4.96, range [65.44, 98.94]

Radius of gyration: 17.67 Å; Cα contacts (8 Å, |Δi|>4): 702; chains: 2; bounding box: 41×53×40 Å